Protein AF-I9JFJ2-F1 (afdb_monomer)

Radius of gyration: 32.14 Å; Cα contacts (8 Å, |Δi|>4): 369; chains: 1; bounding box: 107×64×86 Å

Mean predicted aligned error: 18.05 Å

Organism: NCBI:txid997892

Foldseek 3Di:
DDDDDDDDDDDDDDDDDDDDDDDDPDDDDDDDDDPDPDFFFPQALVGRTEQSNLQVVQPFDKGKYKFFFQWWKDFDADPVRHGPAIDTDRDDDDDDLFKTWGARFLHDDPSVRTAIEGGDPPFQCSVPQGCNVPVVSRRWMKIWIATQHDDRNGTHGYPTAWIQTPNDITGDDPDPDPCPVVNNPSDDPVDDDDPVVVVVVVVVVVVVVVVVVVVVVVVVVVVVVVVVVVVVVVVVVVVVVVD

pLDDT: mean 77.8, std 20.89, range [35.91, 98.75]

Solvent-accessible surface area (backbone atoms only — not comparable to full-atom values): 14443 Å² total; per-residue (Å²): 133,82,86,83,79,89,82,79,80,89,86,78,93,75,91,76,80,94,78,89,83,87,83,76,81,77,79,85,80,80,83,76,87,72,94,60,80,79,61,48,49,83,24,42,87,93,39,31,13,36,47,68,32,45,53,70,59,51,74,60,50,76,31,21,35,42,28,12,28,25,35,32,52,44,82,39,57,45,100,84,70,46,84,69,50,67,45,79,42,65,62,84,85,50,89,55,48,28,36,40,23,29,13,86,41,48,82,53,77,58,69,89,64,36,36,43,36,44,37,57,70,88,36,66,57,16,72,75,62,21,45,46,89,35,58,81,47,55,47,36,61,36,38,38,30,21,26,21,28,79,41,92,93,38,53,16,35,28,80,47,44,25,34,39,44,90,94,39,81,37,68,52,82,77,88,84,67,79,66,42,90,92,39,82,77,71,76,74,78,87,68,82,73,86,60,59,64,56,51,50,54,50,48,52,51,48,52,53,51,49,53,52,48,54,51,50,52,51,52,51,52,51,50,52,50,48,51,54,51,49,52,51,52,52,52,53,55,54,56,68,72,76,114

Secondary structure (DSSP, 8-state):
------------------------PPP-----S------SS-SSSSS-B-HHHHHHH-SS-EEEEEEEEEEEEEEEE-TTS-EEEEEEE-SSPP--SSEEEEESSTT---GGGEEEEE--TTSHHHHHH-TTT-GGGTT-EEEEEEEE--BTTBS-EEEEEEEEETTEEEE--SS-----TT-TT----SS--SSHHHHHHHHHHHHHHHHHHHHHHHHHHHHHHHHHHHHHHHHHHHHTT--

Sequence (243 aa):
MKKILNALFLTLLAVFTFSSCSDVPAPYDILGEGDVPGLTGDGTKENPYNIEAAQQKQDGSIAWVQGYIVGAIENVYDDKGEFAGNKASFTAPFTITSNVLIAESPDETNESKCLPVKIKNGSELSTALNLKDHPENKGGVLLIQGELSAGFGKAALINTTAAVFNNKEIGEEQGGEDLDPDNPLGLDTSVAPLVDLSNNLMMFNIRQIIQKLVGLIRLLKEIEFGKVLFMILKNIWQLQLME

Nearest PDB structures (foldseek):
  4joi-assembly2_B  TM=5.661E-01  e=5.333E-02  Homo sapiens
  6w6w-assembly1_C  TM=3.944E-01  e=1.949E-02  Homo sapiens
  7jwj-assembly1_D  TM=2.192E-01  e=2.209E-01  Mus musculus

Structure (mmCIF, N/CA/C/O backbone):
data_AF-I9JFJ2-F1
#
_entry.id   AF-I9JFJ2-F1
#
loop_
_atom_site.group_PDB
_atom_site.id
_atom_site.type_symbol
_atom_site.label_atom_id
_atom_site.label_alt_id
_atom_site.label_comp_id
_atom_site.label_asym_id
_atom_site.label_entity_id
_atom_site.label_seq_id
_atom_site.pdbx_PDB_ins_code
_atom_site.Cartn_x
_atom_site.Cartn_y
_atom_site.Cartn_z
_atom_site.occupancy
_atom_site.B_iso_or_equiv
_atom_site.auth_seq_id
_atom_site.auth_comp_id
_atom_site.auth_asym_id
_atom_site.auth_atom_id
_atom_site.pdbx_PDB_model_num
ATOM 1 N N . MET A 1 1 ? -77.272 10.426 42.480 1.00 39.94 1 MET A N 1
ATOM 2 C CA . MET A 1 1 ? -76.344 9.306 42.210 1.00 39.94 1 MET A CA 1
ATOM 3 C C . MET A 1 1 ? -75.462 9.088 43.436 1.00 39.94 1 MET A C 1
ATOM 5 O O . MET A 1 1 ? -74.988 10.080 43.964 1.00 39.94 1 MET A O 1
ATOM 9 N N . LYS A 1 2 ? -75.285 7.819 43.852 1.00 48.78 2 LYS A N 1
ATOM 10 C CA . LYS A 1 2 ? -74.219 7.279 44.736 1.00 48.78 2 LYS A CA 1
ATOM 11 C C . LYS A 1 2 ? -74.128 7.903 46.147 1.00 48.78 2 LYS A C 1
ATOM 13 O O . LYS A 1 2 ? -73.357 8.817 46.375 1.00 48.78 2 LYS A O 1
ATOM 18 N N . LYS A 1 3 ? -75.013 7.590 47.104 1.00 48.47 3 LYS A N 1
ATOM 19 C CA . LYS A 1 3 ? -74.940 6.451 48.056 1.00 48.47 3 LYS A CA 1
ATOM 20 C C . LYS A 1 3 ? -73.582 5.724 48.124 1.00 48.47 3 LYS A C 1
ATOM 22 O O . LYS A 1 3 ? -73.089 5.271 47.099 1.00 48.47 3 LYS A O 1
ATOM 27 N N . ILE A 1 4 ? -73.118 5.527 49.364 1.00 61.75 4 ILE A N 1
ATOM 28 C CA . ILE A 1 4 ? -71.919 4.799 49.836 1.00 61.75 4 ILE A CA 1
ATOM 29 C C . ILE A 1 4 ? -70.692 5.702 50.067 1.00 61.75 4 ILE A C 1
ATOM 31 O O . ILE A 1 4 ? -69.612 5.545 49.512 1.00 61.75 4 ILE A O 1
ATOM 35 N N . LEU A 1 5 ? -70.924 6.674 50.949 1.00 51.06 5 LEU A N 1
ATOM 36 C CA . LEU A 1 5 ? -69.979 7.138 51.960 1.00 51.06 5 LEU A CA 1
ATOM 37 C C . LEU A 1 5 ? -69.661 5.972 52.923 1.00 51.06 5 LEU A C 1
ATOM 39 O O . LEU A 1 5 ? -70.571 5.235 53.296 1.00 51.06 5 LEU A O 1
ATOM 43 N N . ASN A 1 6 ? -68.409 5.889 53.372 1.00 49.19 6 ASN A N 1
ATOM 44 C CA . ASN A 1 6 ? -67.944 5.184 54.574 1.00 49.19 6 ASN A CA 1
ATOM 45 C C . ASN A 1 6 ? -68.121 3.660 54.653 1.00 49.19 6 ASN A C 1
ATOM 47 O O . ASN A 1 6 ? -69.032 3.157 55.303 1.00 49.19 6 ASN A O 1
ATOM 51 N N . ALA A 1 7 ? -67.112 2.936 54.180 1.00 50.00 7 ALA A N 1
ATOM 52 C CA . ALA A 1 7 ? -66.512 1.852 54.954 1.00 50.00 7 ALA A CA 1
ATOM 53 C C . ALA A 1 7 ? -65.107 1.584 54.409 1.00 50.00 7 ALA A C 1
ATOM 55 O O . ALA A 1 7 ? -64.892 1.642 53.203 1.00 50.00 7 ALA A O 1
ATOM 56 N N . LEU A 1 8 ? -64.192 1.228 55.304 1.00 41.81 8 LEU A N 1
ATOM 57 C CA . LEU A 1 8 ? -62.864 0.696 55.006 1.00 41.81 8 LEU A CA 1
ATOM 58 C C . LEU A 1 8 ? -61.739 1.709 54.737 1.00 41.81 8 LEU A C 1
ATOM 60 O O . LEU A 1 8 ? -60.937 1.594 53.816 1.00 41.81 8 LEU A O 1
ATOM 64 N N . PHE A 1 9 ? -61.601 2.647 55.672 1.00 47.66 9 PHE A N 1
ATOM 65 C CA . PHE A 1 9 ? -60.276 2.880 56.246 1.00 47.66 9 PHE A CA 1
ATOM 66 C C . PHE A 1 9 ? -59.846 1.591 56.985 1.00 47.66 9 PHE A C 1
ATOM 68 O O . PHE A 1 9 ? -60.698 0.956 57.605 1.00 47.66 9 PHE A O 1
ATOM 75 N N . LEU A 1 10 ? -58.546 1.268 56.964 1.00 44.75 10 LEU A N 1
ATOM 76 C CA . LEU A 1 10 ? -57.845 0.196 57.705 1.00 44.75 10 LEU A CA 1
ATOM 77 C C . LEU A 1 10 ? -57.874 -1.230 57.129 1.00 44.75 10 LEU A C 1
ATOM 79 O O . LEU A 1 10 ? -58.759 -2.029 57.412 1.00 44.75 10 LEU A O 1
ATOM 83 N N . THR A 1 11 ? -56.808 -1.548 56.393 1.00 51.94 11 THR A N 1
ATOM 84 C CA . THR A 1 11 ? -55.899 -2.720 56.474 1.00 51.94 11 THR A CA 1
ATOM 85 C C . THR A 1 11 ? -55.280 -2.846 55.072 1.00 51.94 11 THR A C 1
ATOM 87 O O . THR A 1 11 ? -55.995 -2.880 54.086 1.00 51.94 11 THR A O 1
ATOM 90 N N . LEU A 1 12 ? -53.972 -2.801 54.841 1.00 46.66 12 LEU A N 1
ATOM 91 C CA . LEU A 1 12 ? -52.910 -3.471 55.563 1.00 46.66 12 LEU A CA 1
ATOM 92 C C . LEU A 1 12 ? -51.569 -2.865 55.111 1.00 46.66 12 LEU A C 1
ATOM 94 O O . LEU A 1 12 ? -51.309 -2.726 53.917 1.00 46.66 12 LEU A O 1
ATOM 98 N N . LEU A 1 13 ? -50.722 -2.524 56.079 1.00 52.16 13 LEU A N 1
ATOM 99 C CA . LEU A 1 13 ? -49.291 -2.343 55.873 1.00 52.16 13 LEU A CA 1
ATOM 100 C C . LEU A 1 13 ? -48.707 -3.668 55.355 1.00 52.16 13 LEU A C 1
ATOM 102 O O . LEU A 1 13 ? -48.785 -4.676 56.053 1.00 52.16 13 LEU A O 1
ATOM 106 N N . ALA A 1 14 ? -48.062 -3.655 54.196 1.00 54.50 14 ALA A N 1
ATOM 107 C CA . ALA A 1 14 ? -47.034 -4.636 53.877 1.00 54.50 14 ALA A CA 1
ATOM 108 C C . ALA A 1 14 ? -45.867 -3.898 53.225 1.00 54.50 14 ALA A C 1
ATOM 110 O O . ALA A 1 14 ? -45.860 -3.594 52.035 1.00 54.50 14 ALA A O 1
ATOM 111 N N . VAL A 1 15 ? -44.902 -3.564 54.075 1.00 53.19 15 VAL A N 1
ATOM 112 C CA . VAL A 1 15 ? -43.529 -3.263 53.690 1.00 53.19 15 VAL A CA 1
ATOM 113 C C . VAL A 1 15 ? -42.975 -4.470 52.927 1.00 53.19 15 VAL A C 1
ATOM 115 O O . VAL A 1 15 ? -42.870 -5.550 53.495 1.00 53.19 15 VAL A O 1
ATOM 118 N N . PHE A 1 16 ? -42.596 -4.257 51.670 1.00 54.78 16 PHE A N 1
ATOM 119 C CA . PHE A 1 16 ? -41.567 -5.007 50.943 1.00 54.78 16 PHE A CA 1
ATOM 120 C C . PHE A 1 16 ? -40.791 -3.951 50.140 1.00 54.78 16 PHE A C 1
ATOM 122 O O . PHE A 1 16 ? -41.321 -3.359 49.208 1.00 54.78 16 PHE A O 1
ATOM 129 N N . THR A 1 17 ? -39.738 -3.371 50.718 1.00 48.94 17 THR A N 1
ATOM 130 C CA . THR A 1 17 ? -38.326 -3.739 50.489 1.00 48.94 17 THR A CA 1
ATOM 131 C C . THR A 1 17 ? -37.904 -3.683 49.017 1.00 48.94 17 THR A C 1
ATOM 133 O O . THR A 1 17 ? -38.368 -4.463 48.193 1.00 48.94 17 THR A O 1
ATOM 136 N N . PHE A 1 18 ? -36.985 -2.754 48.739 1.00 54.19 18 PHE A N 1
ATOM 137 C CA . PHE A 1 18 ? -36.287 -2.502 47.478 1.00 54.19 18 PHE A CA 1
ATOM 138 C C . PHE A 1 18 ? -35.798 -3.770 46.755 1.00 54.19 18 PHE A C 1
ATOM 140 O O . PHE A 1 18 ? -35.114 -4.597 47.352 1.00 54.19 18 PHE A O 1
ATOM 147 N N . SER A 1 19 ? -36.063 -3.844 45.447 1.00 54.16 19 SER A N 1
ATOM 148 C CA . SER A 1 19 ? -35.330 -4.665 44.473 1.00 54.16 19 SER A CA 1
ATOM 149 C C . SER A 1 19 ? -35.599 -4.154 43.049 1.00 54.16 19 SER A C 1
ATOM 151 O O . SER A 1 19 ? -36.655 -4.415 42.485 1.00 54.16 19 SER A O 1
ATOM 153 N N . SER A 1 20 ? -34.637 -3.391 42.524 1.00 47.12 20 SER A N 1
ATOM 154 C CA . SER A 1 20 ? -34.205 -3.260 41.119 1.00 47.12 20 SER A CA 1
ATOM 155 C C . SER A 1 20 ? -35.143 -3.721 39.985 1.00 47.12 20 SER A C 1
ATOM 157 O O . SER A 1 20 ? -35.364 -4.915 39.815 1.00 47.12 20 SER A O 1
ATOM 159 N N . CYS A 1 21 ? -35.534 -2.809 39.089 1.00 49.31 21 CYS A N 1
ATOM 160 C CA . CYS A 1 21 ? -34.820 -2.608 37.817 1.00 49.31 21 CYS A CA 1
ATOM 161 C C . CYS A 1 21 ? -35.369 -1.379 37.073 1.00 49.31 21 CYS A C 1
ATOM 163 O O . CYS A 1 21 ? -36.575 -1.169 36.979 1.00 49.31 21 CYS A O 1
ATOM 165 N N . SER A 1 22 ? -34.433 -0.559 36.603 1.00 54.62 22 SER A N 1
ATOM 166 C CA . SER A 1 22 ? -34.604 0.672 35.836 1.00 54.62 22 SER A CA 1
ATOM 167 C C . SER A 1 22 ? -35.035 0.356 34.409 1.00 54.62 22 SER A C 1
ATOM 169 O O . SER A 1 22 ? -34.363 -0.433 33.755 1.00 54.62 22 SER A O 1
ATOM 171 N N . ASP A 1 23 ? -36.063 1.032 33.903 1.00 45.44 23 ASP A N 1
ATOM 172 C CA . ASP A 1 23 ? -36.195 1.223 32.458 1.00 45.44 23 ASP A CA 1
ATOM 173 C C . ASP A 1 23 ? -36.629 2.667 32.184 1.00 45.44 23 ASP A C 1
ATOM 175 O O . ASP A 1 23 ? -37.795 2.999 31.969 1.00 45.44 23 ASP A O 1
ATOM 179 N N . VAL A 1 24 ? -35.653 3.563 32.347 1.00 55.47 24 VAL A N 1
ATOM 180 C CA . VAL A 1 24 ? -35.707 4.932 31.838 1.00 55.47 24 VAL A CA 1
ATOM 181 C C . VAL A 1 24 ? -35.413 4.829 30.340 1.00 55.47 24 VAL A C 1
ATOM 183 O O . VAL A 1 24 ? -34.286 4.469 29.998 1.00 55.47 24 VAL A O 1
ATOM 186 N N . PRO A 1 25 ? -36.362 5.130 29.436 1.00 50.94 25 PRO A N 1
ATOM 187 C CA . PRO A 1 25 ? -36.041 5.215 28.020 1.00 50.94 25 PRO A CA 1
ATOM 188 C C . PRO A 1 25 ? -35.013 6.332 27.833 1.00 50.94 25 PRO A C 1
ATOM 190 O O . PRO A 1 25 ? -35.278 7.493 28.160 1.00 50.94 25 PRO A O 1
ATOM 193 N N . ALA A 1 26 ? -33.821 5.964 27.362 1.00 53.56 26 ALA A N 1
ATOM 194 C CA . ALA A 1 26 ? -32.787 6.929 27.033 1.00 53.56 26 ALA A CA 1
ATOM 195 C C . ALA A 1 26 ? -33.314 7.894 25.950 1.00 53.56 26 ALA A C 1
ATOM 197 O O . ALA A 1 26 ? -33.968 7.454 24.998 1.00 53.56 26 ALA A O 1
ATOM 198 N N . PRO A 1 27 ? -33.083 9.208 26.104 1.00 52.97 27 PRO A N 1
ATOM 199 C CA . PRO A 1 27 ? -33.484 10.203 25.122 1.00 52.97 27 PRO A CA 1
ATOM 200 C C . PRO A 1 27 ? -32.644 10.060 23.842 1.00 52.97 27 PRO A C 1
ATOM 202 O O . PRO A 1 27 ? -31.460 9.752 23.906 1.00 52.97 27 PRO A O 1
ATOM 205 N N . TYR A 1 28 ? -33.298 10.271 22.699 1.00 51.03 28 TYR A N 1
ATOM 206 C CA . TYR A 1 28 ? -32.778 10.178 21.331 1.00 51.03 28 TYR A CA 1
ATOM 207 C C . TYR A 1 28 ? -31.366 10.751 21.134 1.00 51.03 28 TYR A C 1
ATOM 209 O O . TYR A 1 28 ? -31.164 11.938 21.386 1.00 51.03 28 TYR A O 1
ATOM 217 N N . ASP A 1 29 ? -30.482 9.958 20.519 1.00 48.53 29 ASP A N 1
ATOM 218 C CA . ASP A 1 29 ? -29.438 10.493 19.646 1.00 48.53 29 ASP A CA 1
ATOM 219 C C . ASP A 1 29 ? -29.894 10.409 18.188 1.00 48.53 29 ASP A C 1
ATOM 221 O O . ASP A 1 29 ? -30.413 9.408 17.689 1.00 48.53 29 ASP A O 1
ATOM 225 N N . ILE A 1 30 ? -29.767 11.563 17.554 1.00 46.69 30 ILE A N 1
ATOM 226 C CA . ILE A 1 30 ? -30.256 11.945 16.242 1.00 46.69 30 ILE A CA 1
ATOM 227 C C . ILE A 1 30 ? -29.440 11.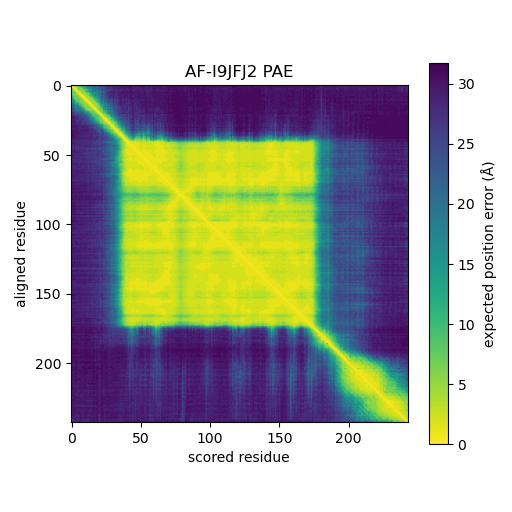194 15.187 1.00 46.69 30 ILE A C 1
ATOM 229 O O . ILE A 1 30 ? -28.225 11.361 15.109 1.00 46.69 30 ILE A O 1
ATOM 233 N N . LEU A 1 31 ? -30.113 10.397 14.353 1.00 49.31 31 LEU A N 1
ATOM 234 C CA . LEU A 1 31 ? -29.546 9.904 13.101 1.00 49.31 31 LEU A CA 1
ATOM 235 C C . LEU A 1 31 ? -29.203 11.119 12.232 1.00 49.31 31 LEU A C 1
ATOM 237 O O . LEU A 1 31 ? -30.089 11.772 11.681 1.00 49.31 31 LEU A O 1
ATOM 241 N N . GLY A 1 32 ? -27.915 11.447 12.171 1.00 37.50 32 GLY A N 1
ATOM 242 C CA . GLY A 1 32 ? -27.369 12.383 11.203 1.00 37.50 32 GLY A CA 1
ATOM 243 C C . GLY A 1 32 ? -27.515 11.804 9.801 1.00 37.50 32 GLY A C 1
ATOM 244 O O . GLY A 1 32 ? -26.987 10.739 9.499 1.00 37.50 32 GLY A O 1
ATOM 245 N N . GLU A 1 33 ? -28.275 12.526 8.991 1.00 47.78 33 GLU A N 1
ATOM 246 C CA . GLU A 1 33 ? -28.504 12.370 7.561 1.00 47.78 33 GLU A CA 1
ATOM 247 C C . GLU A 1 33 ? -27.238 11.998 6.761 1.00 47.78 33 GLU A C 1
ATOM 249 O O . GLU A 1 33 ? -26.227 12.701 6.820 1.00 47.78 33 GLU A O 1
ATOM 254 N N . GLY A 1 34 ? -27.341 10.948 5.944 1.00 35.91 34 GLY A N 1
ATOM 255 C CA . GLY A 1 34 ? -26.397 10.630 4.875 1.00 35.91 34 GLY A CA 1
ATOM 256 C C . GLY A 1 34 ? -26.106 9.140 4.800 1.00 35.91 34 GLY A C 1
ATOM 257 O O . GLY A 1 34 ? -25.220 8.661 5.498 1.00 35.91 34 GLY A O 1
ATOM 258 N N . ASP A 1 35 ? -26.828 8.424 3.935 1.00 43.25 35 ASP A N 1
ATOM 259 C CA . ASP A 1 35 ? -26.509 7.056 3.515 1.00 43.25 35 ASP A CA 1
ATOM 260 C C . ASP A 1 35 ? -25.108 7.018 2.870 1.00 43.25 35 ASP A C 1
ATOM 262 O O . ASP A 1 35 ? -24.952 7.042 1.647 1.00 43.25 35 ASP A O 1
ATOM 266 N N . VAL A 1 36 ? -24.063 6.989 3.696 1.00 49.28 36 VAL A N 1
ATOM 267 C CA . VAL A 1 36 ? -22.769 6.432 3.318 1.00 49.28 36 VAL A CA 1
ATOM 268 C C . VAL A 1 36 ? -22.929 4.914 3.361 1.00 49.28 36 VAL A C 1
ATOM 270 O O . VAL A 1 36 ? -23.430 4.395 4.364 1.00 49.28 36 VAL A O 1
ATOM 273 N N . PRO A 1 37 ? -22.555 4.177 2.299 1.00 48.56 37 PRO A N 1
ATOM 274 C CA . PRO A 1 37 ? -22.418 2.730 2.388 1.00 48.56 37 PRO A CA 1
ATOM 275 C C . PRO A 1 37 ? -21.621 2.425 3.654 1.00 48.56 37 PRO A C 1
ATOM 277 O O . PRO A 1 37 ? -20.564 3.017 3.864 1.00 48.56 37 PRO A O 1
ATOM 280 N N . GLY A 1 38 ? -22.197 1.617 4.547 1.00 54.62 38 GLY A N 1
ATOM 281 C CA . GLY A 1 38 ? -21.661 1.439 5.892 1.00 54.62 38 GLY A CA 1
ATOM 282 C C . GLY A 1 38 ? -20.171 1.123 5.828 1.00 54.62 38 GLY A C 1
ATOM 283 O O . GLY A 1 38 ? -19.785 0.100 5.264 1.00 54.62 38 GLY A O 1
ATOM 284 N N . LEU A 1 39 ? -19.346 2.024 6.366 1.00 60.44 39 LEU A N 1
ATOM 285 C CA . LEU A 1 39 ? -17.915 1.790 6.491 1.00 60.44 39 LEU A CA 1
ATOM 286 C C . LEU A 1 39 ? -17.747 0.510 7.314 1.00 60.44 39 LEU A C 1
ATOM 288 O O . LEU A 1 39 ? -18.292 0.401 8.413 1.00 60.44 39 LEU A O 1
ATOM 292 N N . THR A 1 40 ? -17.050 -0.481 6.763 1.00 78.75 40 THR A N 1
ATOM 293 C CA . THR A 1 40 ? -16.654 -1.654 7.544 1.00 78.75 40 THR A CA 1
ATOM 294 C C . THR A 1 40 ? -15.260 -1.395 8.105 1.00 78.75 40 THR A C 1
ATOM 296 O O . THR A 1 40 ? -14.372 -0.953 7.372 1.00 78.75 40 THR A O 1
ATOM 299 N N . GLY A 1 41 ? -15.101 -1.615 9.411 1.00 83.69 41 GLY A N 1
ATOM 300 C CA . GLY A 1 41 ? -13.939 -1.151 10.171 1.00 83.69 41 GLY A CA 1
ATOM 301 C C . GLY A 1 41 ? -14.079 0.287 10.679 1.00 83.69 41 GLY A C 1
ATOM 302 O O . GLY A 1 41 ? -14.862 1.071 10.144 1.00 83.69 41 GLY A O 1
ATOM 303 N N . ASP A 1 42 ? -13.320 0.631 11.717 1.00 86.56 42 ASP A N 1
ATOM 304 C CA . ASP A 1 42 ? -13.159 2.004 12.229 1.00 86.56 42 ASP A CA 1
ATOM 305 C C . ASP A 1 42 ? -11.770 2.592 11.912 1.00 86.56 42 ASP A C 1
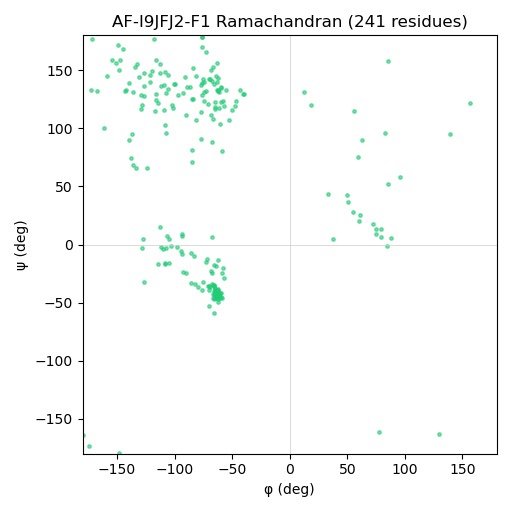ATOM 307 O O . ASP A 1 42 ? -11.516 3.774 12.162 1.00 86.56 42 ASP A O 1
ATOM 311 N N . GLY A 1 43 ? -10.890 1.795 11.297 1.00 89.81 43 GLY A N 1
ATOM 312 C CA . GLY A 1 43 ? -9.545 2.207 10.903 1.00 89.81 43 GLY A CA 1
ATOM 313 C C . GLY A 1 43 ? -8.488 2.013 11.988 1.00 89.81 43 GLY A C 1
ATOM 314 O O . GLY A 1 43 ? -7.339 2.409 11.776 1.00 89.81 43 GLY A O 1
ATOM 315 N N . THR A 1 44 ? -8.838 1.402 13.121 1.00 91.81 44 THR A N 1
ATOM 316 C CA . THR A 1 44 ? -7.871 0.907 14.114 1.00 91.81 44 THR A CA 1
ATOM 317 C C . THR A 1 44 ? -7.159 -0.348 13.610 1.00 91.81 44 THR A C 1
ATOM 319 O O . THR A 1 44 ? -7.578 -0.974 12.635 1.00 91.81 44 THR A O 1
ATOM 322 N N . LYS A 1 45 ? -6.057 -0.736 14.258 1.00 91.75 45 LYS A N 1
ATOM 323 C CA . LYS A 1 45 ? -5.304 -1.940 13.877 1.00 91.75 45 LYS A CA 1
ATOM 324 C C . LYS A 1 45 ? -6.130 -3.209 14.109 1.00 91.75 45 LYS A C 1
ATOM 326 O O . LYS A 1 45 ? -6.039 -4.158 13.333 1.00 91.75 45 LYS A O 1
ATOM 331 N N . GLU A 1 46 ? -6.946 -3.201 15.159 1.00 91.88 46 GLU A N 1
ATOM 332 C CA . GLU A 1 46 ? -7.836 -4.278 15.587 1.00 91.88 46 GLU A CA 1
ATOM 333 C C . GLU A 1 46 ? -9.074 -4.385 14.690 1.00 91.88 46 GLU A C 1
ATOM 335 O O . GLU A 1 46 ? -9.583 -5.486 14.470 1.00 91.88 46 GLU A O 1
ATOM 340 N N . ASN A 1 47 ? -9.547 -3.252 14.161 1.00 89.94 47 ASN A N 1
ATOM 341 C CA . ASN A 1 47 ? -10.722 -3.159 13.302 1.00 89.94 47 ASN A CA 1
ATOM 342 C C . ASN A 1 47 ? -10.437 -2.285 12.057 1.00 89.94 47 ASN A C 1
ATOM 344 O O . ASN A 1 47 ? -11.008 -1.198 11.890 1.00 89.94 47 ASN A O 1
ATOM 348 N N . PRO A 1 48 ? -9.538 -2.748 11.167 1.00 95.38 48 PRO A N 1
ATOM 349 C CA . PRO A 1 48 ? -9.071 -1.967 10.029 1.00 95.38 48 PRO A CA 1
ATOM 350 C C . PRO A 1 48 ? -10.186 -1.726 9.021 1.00 95.38 48 PRO A C 1
ATOM 352 O O . PRO A 1 48 ? -11.090 -2.548 8.861 1.00 95.38 48 PRO A O 1
ATOM 355 N N . TYR A 1 49 ? -10.080 -0.631 8.271 1.00 96.88 49 TYR A N 1
ATOM 356 C CA . TYR A 1 49 ? -10.959 -0.423 7.130 1.00 96.88 49 TYR A CA 1
ATOM 357 C C . TYR A 1 49 ? -10.739 -1.509 6.079 1.00 96.88 49 TYR A C 1
ATOM 359 O O . TYR A 1 49 ? -9.605 -1.893 5.768 1.00 96.88 49 TYR A O 1
ATOM 367 N N . ASN A 1 50 ? -11.833 -1.966 5.484 1.00 96.50 50 ASN A N 1
ATOM 368 C CA . ASN A 1 50 ? -11.768 -2.736 4.252 1.00 96.50 50 ASN A CA 1
ATOM 369 C C . ASN A 1 50 ? -11.488 -1.812 3.045 1.00 96.50 50 ASN A C 1
ATOM 371 O O . ASN A 1 50 ? -11.379 -0.587 3.179 1.00 96.50 50 ASN A O 1
ATOM 375 N N . ILE A 1 51 ? -11.365 -2.381 1.846 1.00 97.50 51 ILE A N 1
ATOM 376 C CA . ILE A 1 51 ? -10.965 -1.626 0.649 1.00 97.50 51 ILE A CA 1
ATOM 377 C C . ILE A 1 51 ? -12.014 -0.589 0.260 1.00 97.50 51 ILE A C 1
ATOM 379 O O . ILE A 1 51 ? -11.667 0.549 -0.055 1.00 97.50 51 ILE A O 1
ATOM 383 N N . GLU A 1 52 ? -13.291 -0.963 0.303 1.00 95.69 52 GLU A N 1
ATOM 384 C CA . GLU A 1 52 ? -14.394 -0.070 -0.053 1.00 95.69 52 GLU A CA 1
ATOM 385 C C . GLU A 1 52 ? -14.498 1.113 0.921 1.00 95.69 52 GLU A C 1
ATOM 387 O O . GLU A 1 52 ? -14.572 2.265 0.486 1.00 95.69 52 GLU A O 1
ATOM 392 N N . ALA A 1 53 ? -14.421 0.856 2.229 1.00 95.31 53 ALA A N 1
ATOM 393 C CA . ALA A 1 53 ? -14.449 1.897 3.251 1.00 95.31 53 ALA A CA 1
ATOM 394 C C . ALA A 1 53 ? -13.260 2.859 3.107 1.00 95.31 53 ALA A C 1
ATOM 396 O O . ALA A 1 53 ? -13.441 4.078 3.108 1.00 95.31 53 ALA A O 1
ATOM 397 N N . ALA A 1 54 ? -12.052 2.330 2.893 1.00 97.06 54 ALA A N 1
ATOM 398 C CA . ALA A 1 54 ? -10.857 3.141 2.676 1.00 97.06 54 ALA A CA 1
ATOM 399 C C . ALA A 1 54 ? -10.954 4.010 1.406 1.00 97.06 54 ALA A C 1
ATOM 401 O O . ALA A 1 54 ? -10.521 5.167 1.409 1.00 97.06 54 ALA A O 1
ATOM 402 N N . GLN A 1 55 ? -11.546 3.488 0.325 1.00 97.00 55 GLN A N 1
ATOM 403 C CA . GLN A 1 55 ? -11.784 4.247 -0.907 1.00 97.00 55 GLN A CA 1
ATOM 404 C C . GLN A 1 55 ? -12.805 5.378 -0.722 1.00 97.00 55 GLN A C 1
ATOM 406 O O . GLN A 1 55 ? -12.658 6.426 -1.350 1.00 97.00 55 GLN A O 1
ATOM 411 N N . GLN A 1 56 ? -13.823 5.184 0.121 1.00 95.69 56 GLN A N 1
ATOM 412 C CA . GLN A 1 56 ? -14.858 6.189 0.381 1.00 95.69 56 GLN A CA 1
ATOM 413 C C . GLN A 1 56 ? -14.405 7.273 1.365 1.00 95.69 56 GLN A C 1
ATOM 415 O O . GLN A 1 56 ? -14.779 8.432 1.199 1.00 95.69 56 GLN A O 1
ATOM 420 N N . LYS A 1 57 ? -13.608 6.911 2.379 1.00 92.88 57 LYS A N 1
ATOM 421 C CA . LYS A 1 57 ? -13.250 7.803 3.490 1.00 92.88 57 L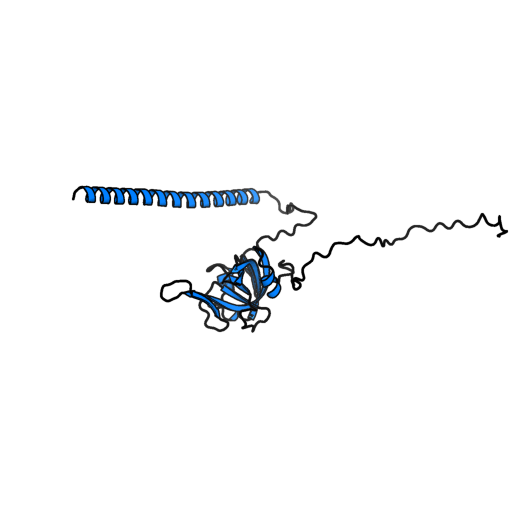YS A CA 1
ATOM 422 C C . LYS A 1 57 ? -12.389 8.993 3.048 1.00 92.88 57 LYS A C 1
ATOM 424 O O . LYS A 1 57 ? -12.815 10.123 3.243 1.00 92.88 57 LYS A O 1
ATOM 429 N N . GLN A 1 58 ? -11.213 8.730 2.462 1.00 95.94 58 GLN A N 1
ATOM 430 C CA . GLN A 1 58 ? -10.300 9.687 1.791 1.00 95.94 58 GLN A CA 1
ATOM 431 C C . GLN A 1 58 ? -10.253 11.121 2.372 1.00 95.94 58 GLN A C 1
ATOM 433 O O . GLN A 1 58 ? -10.265 12.106 1.633 1.00 95.94 58 GLN A O 1
ATOM 438 N N . ASP A 1 59 ? -10.207 11.246 3.697 1.00 91.44 59 ASP A N 1
ATOM 439 C CA . ASP A 1 59 ? -10.337 12.507 4.438 1.00 91.44 59 ASP A CA 1
ATOM 440 C C . ASP A 1 59 ? -9.011 13.012 5.031 1.00 91.44 59 ASP A C 1
ATOM 442 O O . ASP A 1 59 ? -8.995 13.979 5.793 1.00 91.44 59 ASP A O 1
ATOM 446 N N . GLY A 1 60 ? -7.896 12.363 4.689 1.00 92.31 60 GLY A N 1
ATOM 447 C CA . GLY A 1 60 ? -6.567 12.655 5.222 1.00 92.31 60 GLY A CA 1
ATOM 448 C C . GLY A 1 60 ? -6.307 12.078 6.616 1.00 92.31 60 GLY A C 1
ATOM 449 O O . GLY A 1 60 ? -5.268 12.379 7.203 1.00 92.31 60 GLY A O 1
ATOM 450 N N . SER A 1 61 ? -7.214 11.266 7.171 1.00 90.69 61 SER A N 1
ATOM 451 C CA . SER A 1 61 ? -6.958 10.553 8.426 1.00 90.69 61 SER A CA 1
ATOM 452 C C . SER A 1 61 ? -5.889 9.470 8.254 1.00 90.69 61 SER A C 1
ATOM 454 O O . SER A 1 61 ? -5.723 8.893 7.175 1.00 90.69 61 SER A O 1
ATOM 456 N N . ILE A 1 62 ? -5.157 9.198 9.337 1.00 94.88 62 ILE A N 1
ATOM 457 C CA . ILE A 1 62 ? -4.277 8.033 9.434 1.00 94.88 62 ILE A CA 1
ATOM 458 C C . ILE A 1 62 ? -5.121 6.849 9.891 1.00 94.88 62 ILE A C 1
ATOM 460 O O . ILE A 1 62 ? -5.779 6.931 10.925 1.00 94.88 62 ILE A O 1
ATOM 464 N N . ALA A 1 63 ? -5.095 5.761 9.130 1.00 95.50 63 ALA A N 1
ATOM 465 C CA . ALA A 1 63 ? -5.878 4.573 9.426 1.00 95.50 63 ALA A CA 1
ATOM 466 C C . ALA A 1 63 ? -5.162 3.302 8.978 1.00 95.50 63 ALA A C 1
ATOM 468 O O . ALA A 1 63 ? -4.299 3.318 8.094 1.00 95.50 63 ALA A O 1
ATOM 469 N N . TRP A 1 64 ? -5.566 2.192 9.581 1.00 97.88 64 TRP A N 1
ATOM 470 C CA . TRP A 1 64 ? -5.234 0.850 9.145 1.00 97.88 64 TRP A CA 1
ATOM 471 C C . TRP A 1 64 ? -6.236 0.358 8.108 1.00 97.88 64 TRP A C 1
ATOM 473 O O . TRP A 1 64 ? -7.449 0.502 8.266 1.00 97.88 64 TRP A O 1
ATOM 483 N N . VAL A 1 65 ? -5.709 -0.244 7.047 1.00 98.38 65 VAL A N 1
ATOM 484 C CA . VAL A 1 65 ? -6.478 -0.853 5.963 1.00 98.38 65 VAL A CA 1
ATOM 485 C C . VAL A 1 65 ? -6.016 -2.290 5.781 1.00 98.38 65 VAL A C 1
ATOM 487 O O . VAL A 1 65 ? -4.812 -2.560 5.776 1.00 98.38 65 VAL A O 1
ATOM 490 N N . GLN A 1 66 ? -6.963 -3.208 5.603 1.00 98.06 66 GLN A N 1
ATOM 491 C CA . GLN A 1 66 ? -6.677 -4.609 5.317 1.00 98.06 66 GLN A CA 1
ATOM 492 C C . GLN A 1 66 ? -7.091 -4.982 3.891 1.00 98.06 66 GLN A C 1
ATOM 494 O O . GLN A 1 66 ? -8.181 -4.648 3.436 1.00 98.06 66 GLN A O 1
ATOM 499 N N . GLY A 1 67 ? -6.234 -5.732 3.199 1.00 98.31 67 GLY A N 1
ATOM 500 C CA . GLY A 1 67 ? -6.554 -6.328 1.904 1.00 98.31 67 GLY A CA 1
ATOM 501 C C . GLY A 1 67 ? -5.486 -7.299 1.416 1.00 98.31 67 GLY A C 1
ATOM 502 O O . GLY A 1 67 ? -4.445 -7.476 2.041 1.00 98.31 67 GLY A O 1
ATOM 503 N N . TYR A 1 68 ? -5.728 -7.933 0.275 1.00 98.69 68 TYR A N 1
ATOM 504 C CA . TYR A 1 68 ? -4.769 -8.811 -0.387 1.00 98.69 68 TYR A CA 1
ATOM 505 C C . TYR A 1 68 ? -3.890 -8.030 -1.353 1.00 98.69 68 TYR A C 1
ATOM 507 O O . TYR A 1 68 ? -4.416 -7.261 -2.151 1.00 98.69 68 TYR A O 1
ATOM 515 N N . ILE A 1 69 ? -2.578 -8.266 -1.357 1.00 98.62 69 ILE A N 1
ATOM 516 C CA . ILE A 1 69 ? -1.682 -7.696 -2.374 1.00 98.62 69 ILE A CA 1
ATOM 517 C C . ILE A 1 69 ? -1.986 -8.349 -3.727 1.00 98.62 69 ILE A C 1
ATOM 519 O O . ILE A 1 69 ? -1.688 -9.520 -3.932 1.00 98.62 69 ILE A O 1
ATOM 523 N N . VAL A 1 70 ? -2.537 -7.605 -4.683 1.00 98.62 70 VAL A N 1
ATOM 524 C CA . VAL A 1 70 ? -2.948 -8.152 -5.992 1.00 98.62 70 VAL A CA 1
ATOM 525 C C . VAL A 1 70 ? -2.064 -7.712 -7.151 1.00 98.62 70 VAL A C 1
ATOM 527 O O . VAL A 1 70 ? -2.082 -8.328 -8.217 1.00 98.62 70 VAL A O 1
ATOM 530 N N . GLY A 1 71 ? -1.258 -6.671 -6.962 1.00 98.38 71 GLY A N 1
ATOM 531 C CA . GLY A 1 71 ? -0.434 -6.129 -8.031 1.00 98.38 71 GLY A CA 1
ATOM 532 C C . GLY A 1 71 ? 0.418 -4.948 -7.599 1.00 98.38 71 GLY A C 1
ATOM 533 O O . GLY A 1 71 ? 0.606 -4.686 -6.413 1.00 98.38 71 GLY A O 1
ATOM 534 N N . ALA A 1 72 ? 0.923 -4.223 -8.589 1.00 98.12 72 ALA A N 1
ATOM 535 C CA . ALA A 1 72 ? 1.714 -3.014 -8.416 1.00 98.12 72 ALA A CA 1
ATOM 536 C C . ALA A 1 72 ? 1.204 -1.917 -9.355 1.00 98.12 72 ALA A C 1
ATOM 538 O O . ALA A 1 72 ? 0.615 -2.208 -10.397 1.00 98.12 72 ALA A O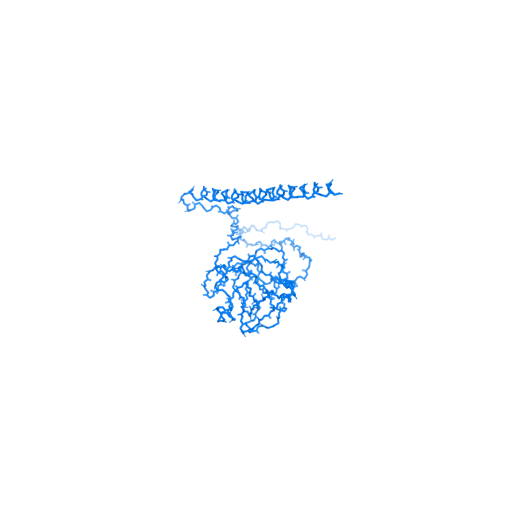 1
ATOM 539 N N . ILE A 1 73 ? 1.445 -0.657 -8.999 1.00 97.00 73 ILE A N 1
ATOM 540 C CA . ILE A 1 73 ? 1.064 0.496 -9.821 1.00 97.00 73 ILE A CA 1
ATOM 541 C C . ILE A 1 73 ? 2.257 1.421 -10.037 1.00 97.00 73 ILE A C 1
ATOM 543 O O . ILE A 1 73 ? 2.851 1.937 -9.091 1.00 97.00 73 ILE A O 1
ATOM 547 N N . GLU A 1 74 ? 2.638 1.619 -11.293 1.00 93.69 74 GLU A N 1
ATOM 548 C CA . GLU A 1 74 ? 3.785 2.445 -11.668 1.00 93.69 74 GLU A CA 1
ATOM 549 C C . GLU A 1 74 ? 3.345 3.759 -12.311 1.00 93.69 74 GLU A C 1
ATOM 551 O O . GLU A 1 74 ? 2.323 3.819 -12.995 1.00 93.69 74 GLU A O 1
ATOM 556 N N . ASN A 1 75 ? 4.140 4.808 -12.106 1.00 91.69 75 ASN A N 1
ATOM 557 C CA . ASN A 1 75 ? 4.015 6.029 -12.889 1.00 91.69 75 ASN A CA 1
ATOM 558 C C . ASN A 1 75 ? 4.595 5.762 -14.280 1.00 91.69 75 ASN A C 1
ATOM 560 O O . ASN A 1 75 ? 5.719 5.274 -14.402 1.00 91.69 75 ASN A O 1
ATOM 564 N N . VAL A 1 76 ? 3.853 6.129 -15.314 1.00 92.44 76 VAL A N 1
ATOM 565 C CA . VAL A 1 76 ? 4.291 6.067 -16.704 1.00 92.44 76 VAL A CA 1
ATOM 566 C C . VAL A 1 76 ? 4.722 7.460 -17.130 1.00 92.44 76 VAL A C 1
ATOM 568 O O . VAL A 1 76 ? 4.060 8.450 -16.811 1.00 92.44 76 VAL A O 1
ATOM 571 N N . TYR A 1 77 ? 5.828 7.527 -17.861 1.00 92.25 77 TYR A N 1
ATOM 572 C CA . TYR A 1 77 ? 6.346 8.755 -18.446 1.00 92.25 77 TYR A CA 1
ATOM 573 C C . TYR A 1 77 ? 6.430 8.590 -19.963 1.00 92.25 77 TYR A C 1
ATOM 575 O O . TYR A 1 77 ? 6.658 7.479 -20.444 1.00 92.25 77 TYR A O 1
ATOM 583 N N . ASP A 1 78 ? 6.200 9.667 -20.708 1.00 93.38 78 ASP A N 1
ATOM 584 C CA . ASP A 1 78 ? 6.347 9.665 -22.163 1.00 93.38 78 ASP A CA 1
ATOM 585 C C . ASP A 1 78 ? 7.829 9.715 -22.588 1.00 93.38 78 ASP A C 1
ATOM 587 O O . ASP A 1 78 ? 8.738 9.813 -21.758 1.00 93.38 78 ASP A O 1
ATOM 591 N N . ASP A 1 79 ? 8.087 9.687 -23.898 1.00 93.75 79 ASP A N 1
ATOM 592 C CA . ASP A 1 79 ? 9.448 9.740 -24.458 1.00 93.75 79 ASP A CA 1
ATOM 593 C C . ASP A 1 79 ? 10.204 11.041 -24.115 1.00 93.75 79 ASP A C 1
ATOM 595 O O . ASP A 1 79 ? 11.417 11.133 -24.314 1.00 93.75 79 ASP A O 1
ATOM 599 N N . LYS A 1 80 ? 9.504 12.061 -23.607 1.00 92.56 80 LYS A N 1
ATOM 600 C CA . LYS A 1 80 ? 10.067 13.344 -23.172 1.00 92.56 80 LYS A CA 1
ATOM 601 C C . LYS A 1 8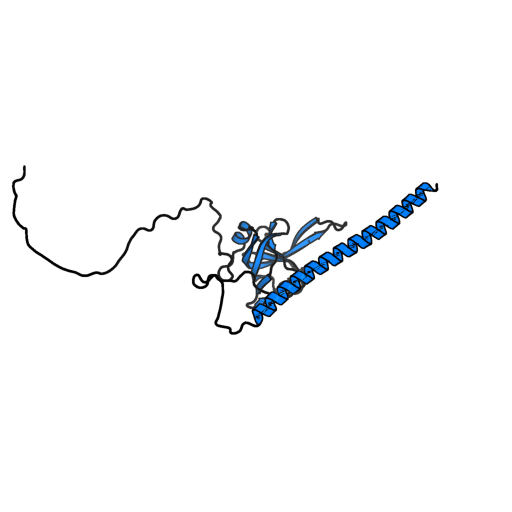0 ? 10.299 13.392 -21.659 1.00 92.56 80 LYS A C 1
ATOM 603 O O . LYS A 1 80 ? 10.838 14.380 -21.164 1.00 92.56 80 LYS A O 1
ATOM 608 N N . GLY A 1 81 ? 9.935 12.333 -20.934 1.00 91.31 81 GLY A N 1
ATOM 609 C CA . GLY A 1 81 ? 10.020 12.254 -19.479 1.00 91.31 81 GLY A CA 1
ATOM 610 C C . GLY A 1 81 ? 8.881 12.972 -18.752 1.00 91.31 81 GLY A C 1
ATOM 611 O O . GLY A 1 81 ? 8.975 13.182 -17.542 1.00 91.31 81 GLY A O 1
ATOM 612 N N . GLU A 1 82 ? 7.812 13.358 -19.452 1.00 92.69 82 GLU A N 1
ATOM 613 C CA . GLU A 1 82 ? 6.625 13.961 -18.849 1.00 92.69 82 GLU A CA 1
ATOM 614 C C . GLU A 1 82 ? 5.706 12.877 -18.283 1.00 92.69 82 GLU A C 1
ATOM 616 O O . GLU A 1 82 ? 5.608 11.778 -18.824 1.00 92.69 82 GLU A O 1
ATOM 621 N N . PHE A 1 83 ? 5.032 13.166 -17.167 1.00 91.62 83 PHE A N 1
ATOM 622 C CA . PHE A 1 83 ? 4.113 12.212 -16.548 1.00 91.62 83 PHE A CA 1
ATOM 623 C C . PHE A 1 83 ? 2.923 11.935 -17.476 1.00 91.62 83 PHE A C 1
ATOM 625 O O . PHE A 1 83 ? 2.118 12.823 -17.749 1.00 91.62 83 PHE A O 1
ATOM 632 N N . ALA A 1 84 ? 2.804 10.687 -17.922 1.00 92.56 84 ALA A N 1
ATOM 633 C CA . ALA A 1 84 ? 1.802 10.222 -18.876 1.00 92.56 84 ALA A CA 1
ATOM 634 C C . ALA A 1 84 ? 0.656 9.435 -18.214 1.00 92.56 84 ALA A C 1
ATOM 636 O O . ALA A 1 84 ? -0.274 9.003 -18.894 1.00 92.56 84 ALA A O 1
ATOM 637 N N . GLY A 1 85 ? 0.707 9.243 -16.894 1.00 93.44 85 GLY A N 1
ATOM 638 C CA . GLY A 1 85 ? -0.335 8.574 -16.122 1.00 93.44 85 GLY A CA 1
ATOM 639 C C . GLY A 1 85 ? 0.214 7.474 -15.225 1.00 93.44 85 GLY A C 1
ATOM 640 O O . GLY A 1 85 ? 1.407 7.407 -14.946 1.00 93.44 85 GLY A O 1
ATOM 641 N N . ASN A 1 86 ? -0.677 6.602 -14.765 1.00 94.81 86 ASN A N 1
ATOM 642 C CA . ASN A 1 86 ? -0.326 5.452 -13.941 1.00 94.81 86 ASN A CA 1
ATOM 643 C C . ASN A 1 86 ? -0.750 4.172 -14.650 1.00 94.81 86 ASN A C 1
ATOM 645 O O . ASN A 1 86 ? -1.742 4.164 -15.380 1.00 94.81 86 ASN A O 1
ATOM 649 N N . LYS A 1 87 ? -0.018 3.089 -14.413 1.00 95.12 87 LYS A N 1
ATOM 650 C CA . LYS A 1 87 ? -0.312 1.776 -14.975 1.00 95.12 87 LYS A CA 1
ATOM 651 C C . LYS A 1 87 ? -0.334 0.735 -13.870 1.00 95.12 87 LYS A C 1
ATOM 653 O O . LYS A 1 87 ? 0.685 0.470 -13.234 1.00 95.12 87 LYS A O 1
ATOM 658 N N . ALA A 1 88 ? -1.499 0.131 -13.668 1.00 97.06 88 ALA A N 1
ATOM 659 C CA . ALA A 1 88 ? -1.636 -1.057 -12.844 1.00 97.06 88 ALA A CA 1
ATOM 660 C C . ALA A 1 88 ? -1.094 -2.289 -13.583 1.00 97.06 88 ALA A C 1
ATOM 662 O O . ALA A 1 88 ? -1.308 -2.467 -14.783 1.00 97.06 88 ALA A O 1
ATOM 663 N N . SER A 1 89 ? -0.405 -3.153 -12.848 1.00 97.44 89 SER A N 1
ATOM 664 C CA . SER A 1 89 ? 0.035 -4.470 -13.298 1.00 97.44 89 SER A CA 1
ATOM 665 C C . SER A 1 89 ? -0.384 -5.501 -12.257 1.00 97.44 89 SER A C 1
ATOM 667 O O . SER A 1 89 ? -0.084 -5.340 -11.077 1.00 97.44 89 SER A O 1
ATOM 669 N N . PHE A 1 90 ? -1.053 -6.567 -12.693 1.00 97.81 90 PHE A N 1
ATOM 670 C CA . PHE A 1 90 ? -1.527 -7.666 -11.833 1.00 97.81 90 PHE A CA 1
ATOM 671 C C . PHE A 1 90 ? -0.754 -8.972 -12.064 1.00 97.81 90 PHE A C 1
ATOM 673 O O . PHE A 1 90 ? -0.972 -9.976 -11.389 1.00 97.81 90 PHE A O 1
ATOM 680 N N . THR A 1 91 ? 0.162 -8.968 -13.032 1.00 96.00 91 THR A N 1
ATOM 681 C CA . THR A 1 91 ? 0.951 -10.126 -13.451 1.00 96.00 91 THR A CA 1
ATOM 682 C C . THR A 1 91 ? 2.424 -9.760 -13.526 1.00 96.00 91 THR A C 1
ATOM 684 O O . THR A 1 91 ? 2.766 -8.660 -13.959 1.00 96.00 91 THR A O 1
ATOM 687 N N . ALA A 1 92 ? 3.288 -10.705 -13.161 1.00 94.25 92 ALA A N 1
ATOM 688 C CA . ALA A 1 92 ? 4.731 -10.574 -13.316 1.00 94.25 92 ALA A CA 1
ATOM 689 C C . ALA A 1 92 ? 5.140 -10.465 -14.808 1.00 94.25 92 ALA A C 1
ATOM 691 O O . ALA A 1 92 ? 4.420 -10.970 -15.675 1.00 94.25 92 ALA A O 1
ATOM 692 N N . PRO A 1 93 ? 6.307 -9.871 -15.124 1.00 95.50 93 PRO A N 1
ATOM 693 C CA . PRO A 1 93 ? 7.283 -9.290 -14.200 1.00 95.50 93 PRO A CA 1
ATOM 694 C C . PRO A 1 93 ? 6.863 -7.913 -13.667 1.00 95.50 93 PRO A C 1
ATOM 696 O O . PRO A 1 93 ? 6.417 -7.053 -14.422 1.00 95.50 93 PRO A O 1
ATOM 699 N N . PHE A 1 94 ? 7.066 -7.693 -12.366 1.00 95.88 94 PHE A N 1
ATOM 700 C CA . PHE A 1 94 ? 6.934 -6.379 -11.736 1.00 95.88 94 PHE A CA 1
ATOM 701 C C . PHE A 1 94 ? 8.284 -5.653 -11.761 1.00 95.88 94 PHE A C 1
ATOM 703 O O . PHE A 1 94 ? 9.336 -6.275 -11.635 1.00 95.88 94 PHE A O 1
ATOM 710 N N . THR A 1 95 ? 8.268 -4.335 -11.938 1.00 94.31 95 THR A N 1
ATOM 711 C CA . THR A 1 95 ? 9.472 -3.521 -12.203 1.00 94.31 95 THR A CA 1
ATOM 712 C C . THR A 1 95 ? 9.806 -2.542 -11.079 1.00 94.31 95 THR A C 1
ATOM 714 O O . THR A 1 95 ? 10.940 -2.056 -11.003 1.00 94.31 95 THR A O 1
ATOM 717 N N . ILE A 1 96 ? 8.845 -2.275 -10.191 1.00 93.75 96 ILE A N 1
ATOM 718 C CA . ILE A 1 96 ? 8.928 -1.258 -9.141 1.00 93.75 96 ILE A CA 1
ATOM 719 C C . ILE A 1 96 ? 8.976 -1.863 -7.738 1.00 93.75 96 ILE A C 1
ATOM 721 O O . ILE A 1 96 ? 8.457 -2.947 -7.487 1.00 93.75 96 ILE A O 1
ATOM 725 N N . THR A 1 97 ? 9.554 -1.103 -6.811 1.00 95.31 97 THR A N 1
ATOM 726 C CA . THR A 1 97 ? 9.683 -1.472 -5.393 1.00 95.31 97 THR A CA 1
ATOM 727 C C . THR A 1 97 ? 8.833 -0.604 -4.456 1.00 95.31 97 THR A C 1
ATOM 729 O O . THR A 1 97 ? 8.816 -0.838 -3.251 1.00 95.31 97 THR A O 1
ATOM 732 N N . SER A 1 98 ? 8.124 0.401 -4.985 1.00 89.94 98 SER A N 1
ATOM 733 C CA . SER A 1 98 ? 7.512 1.477 -4.193 1.00 89.94 98 SER A CA 1
ATOM 734 C C . SER A 1 98 ? 5.992 1.442 -4.070 1.00 89.94 98 SER A C 1
ATOM 736 O O . SER A 1 98 ? 5.466 2.143 -3.224 1.00 89.94 98 SER A O 1
ATOM 738 N N . ASN A 1 99 ? 5.242 0.711 -4.892 1.00 95.50 99 ASN A N 1
ATOM 739 C CA . ASN A 1 99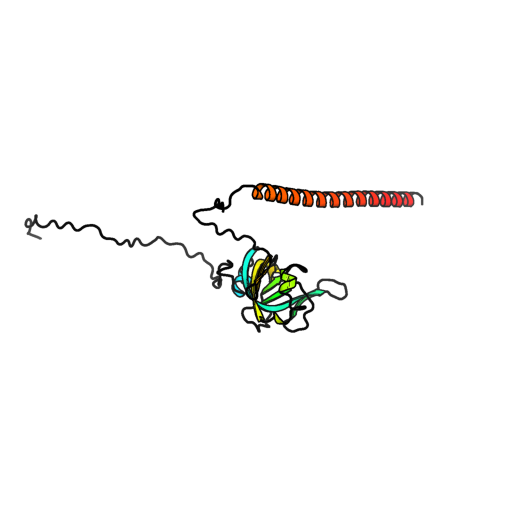 ? 3.780 0.800 -4.831 1.00 95.50 99 ASN A CA 1
ATOM 740 C C . ASN A 1 99 ? 3.145 -0.562 -5.071 1.00 95.50 99 ASN A C 1
ATOM 742 O O . ASN A 1 99 ? 3.469 -1.232 -6.054 1.00 95.50 99 ASN A O 1
ATOM 746 N N . VAL A 1 100 ? 2.206 -0.925 -4.207 1.00 98.25 100 VAL A N 1
ATOM 747 C CA . VAL A 1 100 ? 1.393 -2.136 -4.342 1.00 98.25 100 VAL A CA 1
ATOM 748 C C . VAL A 1 100 ? -0.074 -1.755 -4.520 1.00 98.25 100 VAL A C 1
ATOM 750 O O . VAL A 1 100 ? -0.490 -0.647 -4.181 1.00 98.25 100 VAL A O 1
ATOM 753 N N . LEU A 1 101 ? -0.855 -2.666 -5.085 1.00 98.69 101 LEU A N 1
ATOM 754 C CA . LEU A 1 101 ? -2.311 -2.600 -5.136 1.00 98.69 101 LEU A CA 1
ATOM 755 C C . LEU A 1 101 ? -2.860 -3.635 -4.164 1.00 98.69 101 LEU A C 1
ATOM 757 O O . LEU A 1 101 ? -2.440 -4.794 -4.226 1.00 98.69 101 LEU A O 1
ATOM 761 N N . ILE A 1 102 ? -3.797 -3.224 -3.309 1.00 98.75 102 ILE A N 1
ATOM 762 C CA . ILE A 1 102 ? -4.536 -4.136 -2.433 1.00 98.75 102 ILE A CA 1
ATOM 763 C C . ILE A 1 102 ? -6.015 -4.217 -2.816 1.00 98.75 102 ILE A C 1
ATOM 765 O O . ILE A 1 102 ? -6.578 -3.233 -3.294 1.00 98.75 102 ILE A O 1
ATOM 769 N N . ALA A 1 103 ? -6.637 -5.378 -2.622 1.00 98.62 103 ALA A N 1
ATOM 770 C CA . ALA A 1 103 ? -8.046 -5.624 -2.939 1.00 98.62 103 ALA A CA 1
ATOM 771 C C . ALA A 1 103 ? -8.714 -6.581 -1.932 1.00 98.62 103 ALA A C 1
ATOM 773 O O . ALA A 1 103 ? -8.035 -7.240 -1.150 1.00 98.62 103 ALA A O 1
ATOM 774 N N . GLU A 1 104 ? -10.046 -6.693 -1.978 1.00 96.88 104 GLU A N 1
ATOM 775 C CA . GLU A 1 104 ? -10.833 -7.621 -1.135 1.00 96.88 104 GLU A CA 1
ATOM 776 C C . GLU A 1 104 ? -10.602 -9.100 -1.476 1.00 96.88 104 GLU A C 1
ATOM 778 O O . GLU A 1 104 ? -10.816 -9.983 -0.651 1.00 96.88 104 GLU A O 1
ATOM 783 N N . SER A 1 105 ? -10.179 -9.388 -2.708 1.00 96.88 105 SER A N 1
ATOM 784 C CA . SER A 1 105 ? -9.939 -10.742 -3.211 1.00 96.88 105 SER A CA 1
ATOM 785 C C . SER A 1 105 ? -8.487 -10.883 -3.676 1.00 96.88 105 SER A C 1
ATOM 787 O O . SER A 1 105 ? -7.990 -9.973 -4.342 1.00 96.88 105 SER A O 1
ATOM 789 N N . PRO A 1 106 ? -7.814 -12.020 -3.408 1.00 96.25 106 PRO A N 1
ATOM 790 C CA . PRO A 1 106 ? -6.413 -12.243 -3.792 1.00 96.25 106 PRO A CA 1
ATOM 791 C C . PRO A 1 106 ? -6.166 -12.300 -5.309 1.00 96.25 106 PRO A C 1
ATOM 793 O O . PRO A 1 106 ? -5.029 -12.122 -5.764 1.00 96.25 106 PRO A O 1
ATOM 796 N N . ASP A 1 107 ? -7.223 -12.513 -6.094 1.00 96.00 107 ASP A N 1
ATOM 797 C CA . ASP A 1 107 ? -7.168 -12.636 -7.553 1.00 96.00 107 ASP A CA 1
ATOM 798 C C . ASP A 1 107 ? -7.867 -11.472 -8.277 1.00 96.00 107 ASP A C 1
ATOM 800 O O . ASP A 1 107 ? -8.157 -11.561 -9.472 1.00 96.00 107 ASP A O 1
ATOM 804 N N . GLU A 1 108 ? -8.157 -10.371 -7.574 1.00 97.81 108 GLU A N 1
ATOM 805 C CA . GLU A 1 108 ? -8.766 -9.186 -8.184 1.00 97.81 108 GLU A CA 1
ATOM 806 C C . GLU A 1 108 ? -7.835 -8.559 -9.236 1.00 97.81 108 GLU A C 1
ATOM 808 O O . GLU A 1 108 ? -6.641 -8.359 -9.017 1.00 97.81 108 GLU A O 1
ATOM 813 N N . THR A 1 109 ? -8.407 -8.241 -10.396 1.00 97.19 109 THR A N 1
ATOM 814 C CA . THR A 1 109 ? -7.705 -7.618 -11.537 1.00 97.19 109 THR A CA 1
ATOM 815 C C . THR A 1 109 ? -8.419 -6.370 -12.049 1.00 97.19 109 THR A C 1
ATOM 817 O O . THR A 1 109 ? -7.935 -5.686 -12.950 1.00 97.19 109 THR A O 1
ATOM 820 N N . ASN A 1 110 ? -9.573 -6.042 -11.470 1.00 97.25 110 ASN A N 1
ATOM 821 C CA . ASN A 1 110 ? -10.270 -4.799 -11.711 1.00 97.25 110 ASN A CA 1
ATOM 822 C C . ASN A 1 110 ? -9.658 -3.688 -10.852 1.00 97.25 110 ASN A C 1
ATOM 824 O O . ASN A 1 110 ? -9.883 -3.602 -9.644 1.00 97.25 110 ASN A O 1
ATOM 828 N N . GLU A 1 111 ? -8.924 -2.791 -11.504 1.00 95.75 111 GLU A N 1
ATOM 829 C CA . GLU A 1 111 ? -8.241 -1.667 -10.861 1.00 95.75 111 GLU A CA 1
ATOM 830 C C . GLU A 1 111 ? -9.180 -0.744 -10.067 1.00 95.75 111 GLU A C 1
ATOM 832 O O . GLU A 1 111 ? -8.758 -0.156 -9.074 1.00 95.75 111 GLU A O 1
ATOM 837 N N . SER A 1 112 ? -10.456 -0.620 -10.448 1.00 96.00 112 SER A N 1
ATOM 838 C CA . SER A 1 112 ? -11.428 0.195 -9.703 1.00 96.00 112 SER A CA 1
ATOM 839 C C . SER A 1 112 ? -11.775 -0.388 -8.331 1.00 96.00 112 SER A C 1
ATOM 841 O O . SER A 1 112 ? -12.193 0.353 -7.449 1.00 96.00 112 SER A O 1
ATOM 843 N N . LYS A 1 113 ? -11.579 -1.696 -8.138 1.00 97.06 113 LYS A N 1
ATOM 844 C CA . LYS A 1 113 ? -11.781 -2.394 -6.860 1.00 97.06 113 LYS A CA 1
ATOM 845 C C . LYS A 1 113 ? -10.502 -2.513 -6.031 1.00 97.06 113 LYS A C 1
ATOM 847 O O . LYS A 1 113 ? -10.482 -3.218 -5.028 1.00 97.06 113 LYS A O 1
ATOM 852 N N . CYS A 1 114 ? -9.428 -1.866 -6.474 1.00 98.44 114 CYS A N 1
ATOM 853 C CA . CYS A 1 114 ? -8.149 -1.877 -5.788 1.00 98.44 114 CYS A CA 1
ATOM 854 C C . CYS A 1 114 ? -7.906 -0.533 -5.098 1.00 98.44 114 CYS A C 1
ATOM 856 O O . CYS A 1 114 ? -8.246 0.527 -5.632 1.00 98.44 114 CYS A O 1
ATOM 858 N N . LEU A 1 115 ? -7.237 -0.570 -3.950 1.00 98.69 115 LEU A N 1
ATOM 859 C CA . LEU A 1 115 ? -6.657 0.606 -3.320 1.00 98.69 115 LEU A CA 1
ATOM 860 C C . LEU A 1 115 ? -5.146 0.634 -3.611 1.00 98.69 115 LEU A C 1
ATOM 862 O O . LEU A 1 115 ? -4.420 -0.282 -3.214 1.00 98.69 115 LEU A O 1
ATOM 866 N N . PRO A 1 116 ? -4.643 1.657 -4.318 1.00 98.62 116 PRO A N 1
ATOM 867 C CA . PRO A 1 116 ? -3.217 1.925 -4.410 1.00 98.62 116 PRO A CA 1
ATOM 868 C C . PRO A 1 116 ? -2.617 2.240 -3.043 1.00 98.62 116 PRO A C 1
ATOM 870 O O . PRO A 1 116 ? -3.123 3.097 -2.320 1.00 98.62 116 PRO A O 1
ATOM 873 N N . VAL A 1 117 ? -1.488 1.610 -2.737 1.00 98.62 117 VAL A N 1
ATOM 874 C CA . VAL A 1 117 ? -0.712 1.869 -1.527 1.00 98.62 117 VAL A CA 1
ATOM 875 C C . VAL A 1 117 ? 0.657 2.395 -1.926 1.00 98.62 117 VAL A C 1
ATOM 877 O O . VAL A 1 117 ? 1.449 1.703 -2.576 1.00 98.62 117 VAL A O 1
ATOM 880 N N . LYS A 1 118 ? 0.934 3.646 -1.559 1.00 97.75 118 LYS A N 1
ATOM 881 C CA . LYS A 1 118 ? 2.193 4.323 -1.866 1.00 97.75 118 LYS A CA 1
ATOM 882 C C . LYS A 1 118 ? 3.198 4.085 -0.750 1.00 97.75 118 LYS A C 1
ATOM 884 O O . LYS A 1 118 ? 3.086 4.659 0.329 1.00 97.75 118 LYS A O 1
ATOM 889 N N . ILE A 1 119 ? 4.234 3.323 -1.065 1.00 96.12 119 ILE A N 1
ATOM 890 C CA . ILE A 1 119 ? 5.318 2.976 -0.157 1.00 96.12 119 ILE A CA 1
ATOM 891 C C . ILE A 1 119 ? 6.564 3.780 -0.537 1.00 96.12 119 ILE A C 1
ATOM 893 O O . ILE A 1 119 ? 6.966 3.905 -1.696 1.00 96.12 119 ILE A O 1
ATOM 897 N N . LYS A 1 120 ? 7.224 4.361 0.462 1.00 91.31 120 LYS A N 1
ATOM 898 C CA . LYS A 1 120 ? 8.475 5.083 0.229 1.00 91.31 120 LYS A CA 1
ATOM 899 C C . LYS A 1 120 ? 9.558 4.117 -0.258 1.00 91.31 120 LYS A C 1
ATOM 901 O O . LYS A 1 120 ? 9.903 3.173 0.442 1.00 91.31 120 LYS A O 1
ATOM 906 N N . ASN A 1 121 ? 10.136 4.390 -1.425 1.00 88.44 121 ASN A N 1
ATOM 907 C CA . ASN A 1 121 ? 11.185 3.543 -1.982 1.00 88.44 121 ASN A CA 1
ATOM 908 C C . ASN A 1 121 ? 12.399 3.453 -1.039 1.00 88.44 121 ASN A C 1
ATOM 910 O O . ASN A 1 121 ? 12.848 4.475 -0.514 1.00 88.44 121 ASN A O 1
ATOM 914 N N . GLY A 1 122 ? 12.918 2.241 -0.829 1.00 89.12 122 GLY A N 1
ATOM 915 C CA . GLY A 1 122 ? 14.038 1.986 0.085 1.00 89.12 122 GLY A CA 1
ATOM 916 C C . GLY A 1 122 ? 13.683 2.019 1.578 1.00 89.12 122 GLY A C 1
ATOM 917 O O . GLY A 1 122 ? 14.587 1.998 2.407 1.00 89.12 122 GLY A O 1
ATOM 918 N N . SER A 1 123 ? 12.397 2.093 1.940 1.00 93.94 123 SER A N 1
ATOM 919 C CA . SER A 1 123 ? 11.949 1.866 3.318 1.00 93.94 123 SER A CA 1
ATOM 920 C C . SER A 1 123 ? 11.937 0.375 3.675 1.00 93.94 123 SER A C 1
ATOM 922 O O . SER A 1 123 ? 12.033 -0.496 2.804 1.00 93.94 123 SER A O 1
ATOM 924 N N . GLU A 1 124 ? 11.750 0.076 4.960 1.00 95.88 124 GLU A N 1
ATOM 925 C CA . GLU A 1 124 ? 11.521 -1.295 5.430 1.00 95.88 124 GLU A CA 1
ATOM 926 C C . GLU A 1 124 ? 10.271 -1.910 4.790 1.00 95.88 124 GLU A C 1
ATOM 928 O O . GLU A 1 124 ? 10.320 -3.046 4.323 1.00 95.88 124 GLU A O 1
ATOM 933 N N . LEU A 1 125 ? 9.191 -1.128 4.666 1.00 97.19 125 LEU A N 1
ATOM 934 C CA . LEU A 1 125 ? 7.969 -1.539 3.969 1.00 97.19 125 LEU A CA 1
ATOM 935 C C . LEU A 1 125 ? 8.248 -1.899 2.503 1.00 97.19 125 LEU A C 1
ATOM 937 O O . LEU A 1 125 ? 7.799 -2.934 2.023 1.00 97.19 125 LEU A O 1
ATOM 941 N N . SER A 1 126 ? 9.017 -1.070 1.789 1.00 96.75 126 SER A N 1
ATOM 942 C CA . SER A 1 126 ? 9.373 -1.310 0.382 1.00 96.75 126 SER A CA 1
ATOM 943 C C . SER A 1 126 ? 10.202 -2.584 0.239 1.00 96.75 126 SER A C 1
ATOM 945 O O . SER A 1 126 ? 9.923 -3.409 -0.627 1.00 96.75 126 SER A O 1
ATOM 947 N N . THR A 1 127 ? 11.166 -2.787 1.137 1.00 96.69 127 THR A N 1
ATOM 948 C CA . THR A 1 127 ? 12.008 -3.989 1.163 1.00 96.69 127 THR A CA 1
ATOM 949 C C . THR A 1 127 ? 11.184 -5.247 1.421 1.00 96.69 127 THR A C 1
ATOM 951 O O . THR A 1 127 ? 11.405 -6.253 0.766 1.00 96.69 127 THR A O 1
ATOM 954 N N . ALA A 1 128 ? 10.217 -5.194 2.337 1.00 96.88 128 ALA A N 1
ATOM 955 C CA . ALA A 1 128 ? 9.450 -6.370 2.734 1.00 96.88 128 ALA A CA 1
ATOM 956 C C . ALA A 1 128 ? 8.292 -6.723 1.785 1.00 96.88 128 ALA A C 1
ATOM 958 O O . ALA A 1 128 ? 7.972 -7.900 1.642 1.00 96.88 128 ALA A O 1
ATOM 959 N N . LEU A 1 129 ? 7.636 -5.729 1.173 1.00 98.06 129 LEU A N 1
ATOM 960 C CA . LEU A 1 129 ? 6.337 -5.923 0.511 1.00 98.06 129 LEU A CA 1
ATOM 961 C C . LEU A 1 129 ? 6.402 -5.957 -1.021 1.00 98.06 129 LEU A C 1
ATOM 963 O O . LEU A 1 129 ? 5.433 -6.369 -1.657 1.00 98.06 129 LEU A O 1
ATOM 967 N N . ASN A 1 130 ? 7.493 -5.501 -1.641 1.00 97.31 130 ASN A N 1
ATOM 968 C CA . ASN A 1 130 ? 7.504 -5.285 -3.086 1.00 97.31 130 ASN A CA 1
ATOM 969 C C . ASN A 1 130 ? 7.404 -6.576 -3.917 1.00 97.31 130 ASN A C 1
ATOM 971 O O . ASN A 1 130 ? 8.075 -7.558 -3.638 1.00 97.31 130 ASN A O 1
ATOM 975 N N . LEU A 1 131 ? 6.645 -6.535 -5.014 1.00 97.88 131 LEU A N 1
ATOM 976 C CA . LEU A 1 131 ? 6.439 -7.703 -5.881 1.00 97.88 131 LEU A CA 1
ATOM 977 C C . LEU A 1 131 ? 7.554 -7.947 -6.908 1.00 97.88 131 LEU A C 1
ATOM 979 O O . LEU A 1 131 ? 7.547 -8.970 -7.590 1.00 97.88 131 LEU A O 1
ATOM 983 N N . LYS A 1 132 ? 8.484 -7.001 -7.075 1.00 96.88 132 LYS A N 1
ATOM 984 C CA . LYS A 1 132 ? 9.616 -7.158 -7.996 1.00 96.88 132 LYS A CA 1
ATOM 985 C C . LYS A 1 132 ? 10.595 -8.202 -7.467 1.00 96.88 132 LYS A C 1
ATOM 987 O O . LYS A 1 132 ? 10.946 -9.132 -8.188 1.00 96.88 132 LYS A O 1
ATOM 992 N N . ASP A 1 133 ? 11.021 -8.012 -6.226 1.00 97.50 133 ASP A N 1
ATOM 993 C CA . ASP A 1 133 ? 11.992 -8.862 -5.548 1.00 97.50 133 ASP A CA 1
ATOM 994 C C . ASP A 1 133 ? 11.290 -10.003 -4.791 1.00 97.50 133 ASP A C 1
ATOM 996 O O . ASP A 1 133 ? 11.886 -11.065 -4.625 1.00 97.50 133 ASP A O 1
ATOM 1000 N N . HIS A 1 134 ? 10.015 -9.812 -4.414 1.00 97.00 134 HIS A N 1
ATOM 1001 C CA . HIS A 1 134 ? 9.169 -10.805 -3.739 1.00 97.00 134 HIS A CA 1
ATOM 1002 C C . HIS A 1 134 ? 7.860 -11.087 -4.503 1.00 97.00 134 HIS A C 1
ATOM 1004 O O . HIS A 1 134 ? 6.769 -10.761 -4.019 1.00 97.00 134 HIS A O 1
ATOM 1010 N N . PRO A 1 135 ? 7.907 -11.672 -5.716 1.00 96.69 135 PRO A N 1
ATOM 1011 C CA . PRO A 1 135 ? 6.696 -12.008 -6.473 1.00 96.69 135 PRO A CA 1
ATOM 1012 C C . PRO A 1 135 ? 5.750 -12.960 -5.718 1.00 96.69 135 PRO A C 1
ATOM 1014 O O . PRO A 1 135 ? 4.543 -12.946 -5.963 1.00 96.69 135 PRO A O 1
ATOM 1017 N N . GLU A 1 136 ? 6.275 -13.752 -4.781 1.00 96.69 136 GLU A N 1
ATOM 1018 C CA . GLU A 1 136 ? 5.529 -14.634 -3.880 1.00 96.69 136 GLU A CA 1
ATOM 1019 C C . GLU A 1 136 ? 4.590 -13.900 -2.913 1.00 96.69 136 GLU A C 1
ATOM 1021 O O . GLU A 1 136 ? 3.667 -14.517 -2.388 1.00 96.69 136 GLU A O 1
ATOM 1026 N N . ASN A 1 137 ? 4.782 -12.595 -2.694 1.00 97.69 137 ASN A N 1
ATOM 1027 C CA . ASN A 1 137 ? 3.917 -11.809 -1.813 1.00 97.69 137 ASN A CA 1
ATOM 1028 C C . ASN A 1 137 ? 2.534 -11.530 -2.427 1.00 97.69 137 ASN A C 1
ATOM 1030 O O . ASN A 1 137 ? 1.615 -11.130 -1.706 1.00 97.69 137 ASN A O 1
ATOM 1034 N N . LYS A 1 138 ? 2.355 -11.730 -3.743 1.00 97.75 138 LYS A N 1
ATOM 1035 C CA . LYS A 1 138 ? 1.044 -11.588 -4.389 1.00 97.75 138 LYS A CA 1
ATOM 1036 C C . LYS A 1 138 ? 0.064 -12.614 -3.805 1.00 97.75 138 LYS A C 1
ATOM 1038 O O . LYS A 1 138 ? 0.358 -13.800 -3.728 1.00 97.75 138 LYS A O 1
ATOM 1043 N N . GLY A 1 139 ? -1.126 -12.150 -3.446 1.00 97.12 139 GLY A N 1
ATOM 1044 C CA . GLY A 1 139 ? -2.165 -12.919 -2.770 1.00 97.12 139 GLY A CA 1
ATOM 1045 C C . GLY A 1 139 ? -1.996 -12.971 -1.250 1.00 97.12 139 GLY A C 1
ATOM 1046 O O . GLY A 1 139 ? -2.838 -13.559 -0.579 1.00 97.12 139 GLY A O 1
ATOM 1047 N N . GLY A 1 140 ? -0.948 -12.361 -0.688 1.00 97.44 140 GLY A N 1
ATOM 1048 C CA . GLY A 1 140 ? -0.772 -12.251 0.758 1.00 97.44 140 GLY A CA 1
ATOM 1049 C C . GLY A 1 140 ? -1.700 -11.201 1.373 1.00 97.44 140 GLY A C 1
ATOM 1050 O O . GLY A 1 140 ? -1.922 -10.144 0.779 1.00 97.44 140 GLY A O 1
ATOM 1051 N N . VAL A 1 141 ? -2.223 -11.485 2.570 1.00 97.75 141 VAL A N 1
ATOM 1052 C CA . VAL A 1 141 ? -3.006 -10.527 3.368 1.00 97.75 141 VAL A CA 1
ATOM 1053 C C . VAL A 1 141 ? -2.060 -9.496 3.967 1.00 97.75 141 VAL A C 1
ATOM 1055 O O . VAL A 1 141 ? -1.119 -9.843 4.680 1.00 97.75 141 VAL A O 1
ATOM 1058 N N . LEU A 1 142 ? -2.332 -8.232 3.679 1.00 98.56 142 LEU A N 1
ATOM 1059 C CA . LEU A 1 142 ? -1.607 -7.076 4.164 1.00 98.56 142 LEU A CA 1
ATOM 1060 C C . LEU A 1 142 ? -2.540 -6.230 5.024 1.00 98.56 142 LEU A C 1
ATOM 1062 O O . LEU A 1 142 ? -3.586 -5.779 4.563 1.00 98.56 142 LEU A O 1
ATOM 1066 N N . LEU A 1 143 ? -2.113 -5.991 6.257 1.00 98.31 143 LEU A N 1
ATOM 1067 C CA . LEU A 1 143 ? -2.652 -4.960 7.129 1.00 98.31 143 LEU A CA 1
ATOM 1068 C C . LEU A 1 143 ? -1.655 -3.800 7.113 1.00 98.31 143 LEU A C 1
ATOM 1070 O O . LEU A 1 143 ? -0.487 -4.004 7.432 1.00 98.31 143 LEU A O 1
ATOM 1074 N N . ILE A 1 144 ? -2.061 -2.605 6.694 1.00 98.56 144 ILE A N 1
ATOM 1075 C CA . ILE A 1 144 ? -1.134 -1.485 6.482 1.00 98.56 144 ILE A CA 1
ATOM 1076 C C . ILE A 1 144 ? -1.721 -0.168 6.965 1.00 98.56 144 ILE A C 1
ATOM 1078 O O . ILE A 1 144 ? -2.897 0.114 6.751 1.00 98.56 144 ILE A O 1
ATOM 1082 N N . GLN A 1 145 ? -0.880 0.638 7.605 1.00 98.12 145 GLN A N 1
ATOM 1083 C CA . GLN A 1 145 ? -1.223 1.960 8.096 1.00 98.12 145 GLN A CA 1
ATOM 1084 C C . GLN A 1 145 ? -0.718 3.043 7.145 1.00 98.12 145 GLN A C 1
ATOM 1086 O O . GLN A 1 145 ? 0.422 2.994 6.669 1.00 98.12 145 GLN A O 1
ATOM 1091 N N . GLY A 1 146 ? -1.544 4.058 6.914 1.00 97.56 146 GLY A N 1
ATOM 1092 C CA . GLY A 1 146 ? -1.151 5.269 6.206 1.00 97.56 146 GLY A CA 1
ATOM 1093 C C . GLY A 1 146 ? -2.253 6.320 6.200 1.00 97.56 146 GLY A C 1
ATOM 1094 O O . GLY A 1 146 ? -3.288 6.165 6.841 1.00 97.56 146 GLY A O 1
ATOM 1095 N N . GLU A 1 147 ? -2.016 7.390 5.456 1.00 97.62 147 GLU A N 1
ATOM 1096 C CA . GLU A 1 147 ? -2.959 8.480 5.238 1.00 97.62 147 GLU A CA 1
ATOM 1097 C C . GLU A 1 147 ? -3.933 8.137 4.105 1.00 97.62 147 GLU A C 1
ATOM 1099 O O . GLU A 1 147 ? -3.514 7.838 2.980 1.00 97.62 147 GLU A O 1
ATOM 1104 N N . LEU A 1 148 ? -5.233 8.210 4.386 1.00 96.75 148 LEU A N 1
ATOM 1105 C CA . LEU A 1 148 ? -6.303 8.037 3.405 1.00 96.75 148 LEU A CA 1
ATOM 1106 C C . LEU A 1 148 ? -6.448 9.310 2.570 1.00 96.75 148 LEU A C 1
ATOM 1108 O O . LEU A 1 148 ? -7.177 10.231 2.934 1.00 96.75 148 LEU A O 1
ATOM 1112 N N . SER A 1 149 ? -5.728 9.381 1.454 1.00 96.81 149 SER A N 1
ATOM 1113 C CA . SER A 1 149 ? -5.658 10.581 0.621 1.00 96.81 149 SER A CA 1
ATOM 1114 C C . SER A 1 149 ? -5.334 10.235 -0.829 1.00 96.81 149 SER A C 1
ATOM 1116 O O . SER A 1 149 ? -4.796 9.168 -1.141 1.00 96.81 149 SER A O 1
ATOM 1118 N N . ALA A 1 150 ? -5.660 11.152 -1.738 1.00 95.81 150 ALA A N 1
ATOM 1119 C CA . ALA A 1 150 ? -5.553 10.908 -3.166 1.00 95.81 150 ALA A CA 1
ATOM 1120 C C . ALA A 1 150 ? -4.105 10.615 -3.602 1.00 95.81 150 ALA A C 1
ATOM 1122 O O . ALA A 1 150 ? -3.161 11.359 -3.327 1.00 95.81 150 ALA A O 1
ATOM 1123 N N . GLY A 1 151 ? -3.944 9.548 -4.378 1.00 92.38 151 GLY A N 1
ATOM 1124 C CA . GLY A 1 151 ? -2.687 9.111 -4.969 1.00 92.38 151 GLY A CA 1
ATOM 1125 C C . GLY A 1 151 ? -2.949 8.437 -6.309 1.00 92.38 151 GLY A C 1
ATOM 1126 O O . GLY A 1 151 ? -4.011 7.869 -6.535 1.00 92.38 151 GLY A O 1
ATOM 1127 N N . PHE A 1 152 ? -2.002 8.516 -7.246 1.00 94.31 152 PHE A N 1
ATOM 1128 C CA . PHE A 1 152 ? -2.155 7.898 -8.575 1.00 94.31 152 PHE A CA 1
ATOM 1129 C C . PHE A 1 152 ? -3.430 8.347 -9.331 1.00 94.31 152 PHE A C 1
ATOM 1131 O O . PHE A 1 152 ? -3.971 7.614 -10.159 1.00 94.31 152 PHE A O 1
ATOM 1138 N N . GLY A 1 153 ? -3.920 9.561 -9.048 1.00 92.44 153 GLY A N 1
ATOM 1139 C CA . GLY A 1 153 ? -5.140 10.116 -9.644 1.00 92.44 153 GLY A CA 1
ATOM 1140 C C . GLY A 1 153 ? -6.454 9.533 -9.105 1.00 92.44 153 GLY A C 1
ATOM 1141 O O . GLY A 1 153 ? -7.491 9.751 -9.726 1.00 92.44 153 GLY A O 1
ATOM 1142 N N . LYS A 1 154 ? -6.433 8.791 -7.990 1.00 94.69 154 LYS A N 1
ATOM 1143 C CA . LYS A 1 154 ? -7.614 8.174 -7.365 1.00 94.69 154 LYS A CA 1
ATOM 1144 C C . LYS A 1 154 ? -7.475 8.081 -5.840 1.00 94.69 154 LYS A C 1
ATOM 1146 O O . LYS A 1 154 ? -6.474 8.526 -5.285 1.00 94.69 154 LYS A O 1
ATOM 1151 N N . ALA A 1 155 ? -8.484 7.522 -5.174 1.00 97.88 155 ALA A N 1
ATOM 1152 C CA . ALA A 1 155 ? -8.412 7.177 -3.757 1.00 97.88 155 ALA A CA 1
ATOM 1153 C C . ALA A 1 155 ? -7.213 6.256 -3.488 1.00 97.88 155 ALA A C 1
ATOM 1155 O O . ALA A 1 155 ? -7.012 5.302 -4.242 1.00 97.88 155 ALA A O 1
ATOM 1156 N N . ALA A 1 156 ? -6.418 6.538 -2.459 1.00 98.50 156 ALA A N 1
ATOM 1157 C CA . ALA A 1 156 ? -5.219 5.767 -2.143 1.00 98.50 156 ALA A CA 1
ATOM 1158 C C . ALA A 1 156 ? -4.924 5.753 -0.636 1.00 98.50 156 ALA A C 1
ATOM 1160 O O . ALA A 1 156 ? -5.554 6.459 0.154 1.00 98.50 156 ALA A O 1
ATOM 1161 N N . LEU A 1 157 ? -3.944 4.934 -0.261 1.00 98.50 157 LEU A N 1
ATOM 1162 C CA . LEU A 1 157 ? -3.260 4.999 1.023 1.00 98.50 157 LEU A CA 1
ATOM 1163 C C . LEU A 1 157 ? -1.837 5.506 0.776 1.00 98.50 157 LEU A C 1
ATOM 1165 O O . LEU A 1 157 ? -1.049 4.867 0.072 1.00 98.50 157 LEU A O 1
ATOM 1169 N N . ILE A 1 158 ? -1.507 6.679 1.304 1.00 96.88 158 ILE A N 1
ATOM 1170 C CA . ILE A 1 158 ? -0.198 7.318 1.132 1.00 96.88 158 ILE A CA 1
ATOM 1171 C C . ILE A 1 158 ? 0.504 7.481 2.479 1.00 96.88 158 ILE A C 1
ATOM 1173 O O . ILE A 1 158 ? -0.044 7.130 3.514 1.00 96.88 158 ILE A O 1
ATOM 1177 N N . ASN A 1 159 ? 1.742 7.984 2.473 1.00 95.56 159 ASN A N 1
ATOM 1178 C CA . ASN A 1 159 ? 2.506 8.255 3.698 1.00 95.56 159 ASN A CA 1
ATOM 1179 C C . ASN A 1 159 ? 2.558 7.057 4.671 1.00 95.56 159 ASN A C 1
ATOM 1181 O O . ASN A 1 159 ? 2.541 7.234 5.881 1.00 95.56 159 ASN A O 1
ATOM 1185 N N . THR A 1 160 ? 2.634 5.835 4.133 1.00 96.94 160 THR A N 1
ATOM 1186 C CA . THR A 1 160 ? 2.571 4.599 4.922 1.00 96.94 160 THR A CA 1
ATOM 1187 C C . THR A 1 160 ? 3.770 4.440 5.845 1.00 96.94 160 THR A C 1
ATOM 1189 O O . THR A 1 160 ? 4.911 4.640 5.402 1.00 96.94 160 THR A O 1
ATOM 1192 N N . THR A 1 161 ? 3.532 4.001 7.079 1.00 95.31 161 THR A N 1
ATOM 1193 C CA . THR A 1 161 ? 4.570 3.927 8.122 1.00 95.31 161 THR A CA 1
ATOM 1194 C C . THR A 1 161 ? 4.702 2.567 8.788 1.00 95.31 161 THR A C 1
ATOM 1196 O O . THR A 1 161 ? 5.829 2.181 9.096 1.00 95.31 161 THR A O 1
ATOM 1199 N N . ALA A 1 162 ? 3.605 1.819 8.917 1.00 97.31 162 ALA A N 1
ATOM 1200 C CA . ALA A 1 162 ? 3.582 0.497 9.531 1.00 97.31 162 ALA A CA 1
ATOM 1201 C C . ALA A 1 162 ? 2.774 -0.509 8.713 1.00 97.31 162 ALA A C 1
ATOM 1203 O O . ALA A 1 162 ? 1.843 -0.142 7.995 1.00 97.31 162 ALA A O 1
ATOM 1204 N N . ALA A 1 163 ? 3.119 -1.786 8.840 1.00 98.12 163 ALA A N 1
ATOM 1205 C CA . ALA A 1 163 ? 2.337 -2.886 8.302 1.00 98.12 163 ALA A CA 1
ATOM 1206 C C . ALA A 1 163 ? 2.498 -4.159 9.135 1.00 98.12 163 ALA A C 1
ATOM 1208 O O . ALA A 1 163 ? 3.532 -4.380 9.763 1.00 98.12 163 ALA A O 1
ATOM 1209 N N . VAL A 1 164 ? 1.500 -5.035 9.056 1.00 97.75 164 VAL A N 1
ATOM 1210 C CA . VAL A 1 164 ? 1.592 -6.439 9.446 1.00 97.75 164 VAL A CA 1
ATOM 1211 C C . VAL A 1 164 ? 1.423 -7.285 8.192 1.00 97.75 164 VAL A C 1
ATOM 1213 O O . VAL A 1 164 ? 0.414 -7.203 7.490 1.00 97.75 164 VAL A O 1
ATOM 1216 N N . PHE A 1 165 ? 2.426 -8.105 7.902 1.00 97.56 165 PHE A N 1
ATOM 1217 C CA . PHE A 1 165 ? 2.422 -9.002 6.753 1.00 97.56 165 PHE A CA 1
ATOM 1218 C C . PHE A 1 165 ? 3.076 -10.325 7.136 1.00 97.56 165 PHE A C 1
ATOM 1220 O O . PHE A 1 165 ? 4.128 -10.332 7.773 1.00 97.56 165 PHE A O 1
ATOM 1227 N N . ASN A 1 166 ? 2.453 -11.455 6.786 1.00 92.56 166 ASN A N 1
ATOM 1228 C CA . ASN A 1 166 ? 2.908 -12.791 7.199 1.00 92.56 166 ASN A CA 1
ATOM 1229 C C . ASN A 1 166 ? 3.188 -12.899 8.716 1.00 92.56 166 ASN A C 1
ATOM 1231 O O . ASN A 1 166 ? 4.193 -13.474 9.131 1.00 92.56 166 ASN A O 1
ATOM 1235 N N . ASN A 1 167 ? 2.305 -12.325 9.544 1.00 89.81 167 ASN A N 1
ATOM 1236 C CA . ASN A 1 167 ? 2.429 -12.253 11.010 1.00 89.81 167 ASN A CA 1
ATOM 1237 C C . ASN A 1 167 ? 3.681 -11.517 11.519 1.00 89.81 167 ASN A C 1
ATOM 1239 O O . ASN A 1 167 ? 4.099 -11.721 12.659 1.00 89.81 167 ASN A O 1
ATOM 1243 N N . LYS A 1 168 ? 4.294 -10.675 10.685 1.00 93.88 168 LYS A N 1
ATOM 1244 C CA . LYS A 1 168 ? 5.440 -9.849 11.048 1.00 93.88 168 LYS A CA 1
ATOM 1245 C C . LYS A 1 168 ? 5.069 -8.374 10.968 1.00 93.88 168 LYS A C 1
ATOM 1247 O O . LYS A 1 168 ? 4.572 -7.921 9.940 1.00 93.88 168 LYS A O 1
ATOM 1252 N N . GLU A 1 169 ? 5.374 -7.641 12.033 1.00 96.44 169 GLU A N 1
ATOM 1253 C CA . GLU A 1 169 ? 5.306 -6.181 12.059 1.00 96.44 169 GLU A CA 1
ATOM 1254 C C . GLU A 1 169 ? 6.503 -5.573 11.320 1.00 96.44 169 GLU A C 1
ATOM 1256 O O . GLU A 1 169 ? 7.635 -6.067 11.398 1.00 96.44 169 GLU A O 1
ATOM 1261 N N . ILE A 1 170 ? 6.237 -4.528 10.546 1.00 96.12 170 ILE A N 1
ATOM 1262 C CA . ILE A 1 170 ? 7.203 -3.837 9.698 1.00 96.12 170 ILE A CA 1
ATOM 1263 C C . ILE A 1 170 ? 6.984 -2.336 9.875 1.00 96.12 170 ILE A C 1
ATOM 1265 O O . ILE A 1 170 ? 5.858 -1.868 9.717 1.00 96.12 170 ILE A O 1
ATOM 1269 N N . GLY A 1 171 ? 8.056 -1.577 10.113 1.00 94.25 171 GLY A N 1
ATOM 1270 C CA . GLY A 1 171 ? 7.980 -0.129 10.300 1.00 94.25 171 GLY A CA 1
ATOM 1271 C C . GLY A 1 171 ? 7.483 0.296 11.686 1.00 94.25 171 GLY A C 1
ATOM 1272 O O . GLY A 1 171 ? 7.546 -0.471 12.642 1.00 94.25 171 GLY A O 1
ATOM 1273 N N . GLU A 1 172 ? 7.026 1.545 11.786 1.00 91.12 172 GLU A N 1
ATOM 1274 C CA . GLU A 1 172 ? 6.650 2.203 13.045 1.00 91.12 172 GLU A CA 1
ATOM 1275 C C . GLU A 1 172 ? 5.227 2.763 12.946 1.00 91.12 172 GLU A C 1
ATOM 1277 O O . GLU A 1 172 ? 4.892 3.487 12.001 1.00 91.12 172 GLU A O 1
ATOM 1282 N N . GLU A 1 173 ? 4.380 2.420 13.915 1.00 89.88 173 GLU A N 1
ATOM 1283 C CA . GLU A 1 173 ? 2.993 2.884 13.958 1.00 89.88 173 GLU A CA 1
ATOM 1284 C C . GLU A 1 173 ? 2.917 4.375 14.284 1.00 89.88 173 GLU A C 1
ATOM 1286 O O . GLU A 1 173 ? 3.674 4.904 15.098 1.00 89.88 173 GLU A O 1
ATOM 1291 N N . GLN A 1 174 ? 1.977 5.065 13.649 1.00 81.50 174 GLN A N 1
ATOM 1292 C CA . GLN A 1 174 ? 1.662 6.460 13.913 1.00 81.50 174 GLN A CA 1
ATOM 1293 C C . GLN A 1 174 ? 0.307 6.582 14.604 1.00 81.50 174 GLN A C 1
ATOM 1295 O O . GLN A 1 174 ? -0.660 5.943 14.204 1.00 81.50 174 GLN A O 1
ATOM 1300 N N . GLY A 1 175 ? 0.224 7.452 15.613 1.00 60.69 175 GLY A N 1
ATOM 1301 C CA . GLY A 1 175 ? -1.057 7.867 16.195 1.00 60.69 175 GLY A CA 1
ATOM 1302 C C . GLY A 1 175 ? -1.774 6.818 17.049 1.00 60.69 175 GLY A C 1
ATOM 1303 O O . GLY A 1 175 ? -2.963 6.977 17.295 1.00 60.69 175 GLY A O 1
ATOM 1304 N N . GLY A 1 176 ? -1.075 5.779 17.512 1.00 48.38 176 GLY A N 1
ATOM 1305 C CA . GLY A 1 176 ? -1.593 4.814 18.481 1.00 48.38 176 GLY A CA 1
ATOM 1306 C C . GLY A 1 176 ? -1.425 5.302 19.920 1.00 48.38 176 GLY A C 1
ATOM 1307 O O . GLY A 1 176 ? -0.590 4.778 20.647 1.00 48.38 176 GLY A O 1
ATOM 1308 N N . GLU A 1 177 ? -2.188 6.310 20.332 1.00 37.94 177 GLU A N 1
ATOM 1309 C CA . GLU A 1 177 ? -2.553 6.437 21.743 1.00 37.94 177 GLU A CA 1
ATOM 1310 C C . GLU A 1 177 ? -4.038 6.095 21.821 1.00 37.94 177 GLU A C 1
ATOM 1312 O O . GLU A 1 177 ? -4.886 6.906 21.446 1.00 37.94 177 GLU A O 1
ATOM 1317 N N . ASP A 1 178 ? -4.352 4.882 22.281 1.00 43.44 178 ASP A N 1
ATOM 1318 C CA . ASP A 1 178 ? -5.634 4.658 22.942 1.00 43.44 178 ASP A CA 1
ATOM 1319 C C . ASP A 1 178 ? -5.712 5.723 24.038 1.00 43.44 178 ASP A C 1
ATOM 1321 O O . ASP A 1 178 ? -4.976 5.668 25.028 1.00 43.44 178 ASP A O 1
ATOM 1325 N N . LEU A 1 179 ? -6.554 6.740 23.848 1.00 41.78 179 LEU A N 1
ATOM 1326 C CA . LEU A 1 179 ? -6.944 7.596 24.954 1.00 41.78 179 LEU A CA 1
ATOM 1327 C C . LEU A 1 179 ? -7.783 6.715 25.870 1.00 41.78 179 LEU A C 1
ATOM 1329 O O . LEU A 1 179 ? -9.002 6.631 25.724 1.00 41.78 179 LEU A O 1
ATOM 1333 N N . ASP A 1 180 ? -7.112 6.030 26.793 1.00 46.16 180 ASP A N 1
ATOM 1334 C CA . ASP A 1 180 ? -7.751 5.483 27.974 1.00 46.16 180 ASP A CA 1
ATOM 1335 C C . ASP A 1 180 ? -8.610 6.617 28.565 1.00 46.16 180 ASP A C 1
ATOM 1337 O O . ASP A 1 180 ? -8.073 7.690 28.876 1.00 46.16 180 ASP A O 1
ATOM 1341 N N . PRO A 1 181 ? -9.941 6.450 28.671 1.00 51.09 181 PRO A N 1
ATOM 1342 C CA . PRO A 1 181 ? -10.809 7.480 29.229 1.00 51.09 181 PRO A CA 1
ATOM 1343 C C . PRO A 1 181 ? -10.413 7.860 30.666 1.00 51.09 181 PRO A C 1
ATOM 1345 O O . PRO A 1 181 ? -10.732 8.969 31.102 1.00 51.09 181 PRO A O 1
ATOM 1348 N N . ASP A 1 182 ? -9.664 6.996 31.363 1.00 51.91 182 ASP A N 1
ATOM 1349 C CA . ASP A 1 182 ? -9.100 7.246 32.689 1.00 51.91 182 ASP A CA 1
ATOM 1350 C C . ASP A 1 182 ? -7.651 7.796 32.654 1.00 51.91 182 ASP A C 1
ATOM 1352 O O . ASP A 1 182 ? -7.144 8.260 33.680 1.00 51.91 182 ASP A O 1
ATOM 1356 N N . ASN A 1 183 ? -6.990 7.838 31.487 1.00 47.47 183 ASN A N 1
ATOM 1357 C CA . ASN A 1 183 ? -5.674 8.458 31.276 1.00 47.47 183 ASN A CA 1
ATOM 1358 C C . ASN A 1 183 ? -5.630 9.301 29.979 1.00 47.47 183 ASN A C 1
ATOM 1360 O O . ASN A 1 183 ? -4.886 8.990 29.044 1.00 47.47 183 ASN A O 1
ATOM 1364 N N . PRO A 1 184 ? -6.359 10.435 29.935 1.00 45.84 184 PRO A N 1
ATOM 1365 C CA . PRO A 1 184 ? -6.533 11.272 28.740 1.00 45.84 184 PRO A CA 1
ATOM 1366 C C . PRO A 1 184 ? -5.257 11.994 28.259 1.00 45.84 184 PRO A C 1
ATOM 1368 O O . PRO A 1 184 ? -5.330 12.850 27.380 1.00 45.84 184 PRO A O 1
ATOM 1371 N N . LEU A 1 185 ? -4.099 11.706 28.862 1.00 52.50 185 LEU A N 1
ATOM 1372 C CA . LEU A 1 185 ? -2.790 12.276 28.530 1.00 52.50 185 LEU A CA 1
ATOM 1373 C C . LEU A 1 185 ? -1.708 11.208 28.289 1.00 52.50 185 LEU A C 1
ATOM 1375 O O . LEU A 1 185 ? -0.541 11.579 28.167 1.00 52.50 185 LEU A O 1
ATOM 1379 N N . GLY A 1 186 ? -2.050 9.913 28.297 1.00 49.03 186 GLY A N 1
ATOM 1380 C CA . GLY A 1 186 ? -1.092 8.843 27.994 1.00 49.03 186 GLY A CA 1
ATOM 1381 C C . GLY A 1 186 ? 0.111 8.766 28.950 1.00 49.03 186 GLY A C 1
ATOM 1382 O O . GLY A 1 186 ? 1.176 8.277 28.580 1.00 49.03 186 GLY A O 1
ATOM 1383 N N . LEU A 1 187 ? -0.011 9.251 30.193 1.00 50.56 187 LEU A N 1
ATOM 1384 C CA . LEU A 1 187 ? 1.096 9.262 31.157 1.00 50.56 187 LEU A CA 1
ATOM 1385 C C . LEU A 1 187 ? 1.191 7.924 31.905 1.00 50.56 187 LEU A C 1
ATOM 1387 O O . LEU A 1 187 ? 0.731 7.797 33.039 1.00 50.56 187 LEU A O 1
ATOM 1391 N N . ASP A 1 188 ? 1.806 6.920 31.281 1.00 48.06 188 ASP A N 1
ATOM 1392 C CA . ASP A 1 188 ? 2.241 5.715 31.994 1.00 48.06 188 ASP A CA 1
ATOM 1393 C C . ASP A 1 188 ? 3.372 6.074 32.979 1.00 48.06 188 ASP A C 1
ATOM 1395 O O . ASP A 1 188 ? 4.500 6.384 32.596 1.00 48.06 188 ASP A O 1
ATOM 1399 N N . THR A 1 189 ? 3.066 6.055 34.280 1.00 46.47 189 THR A N 1
ATOM 1400 C CA . THR A 1 189 ? 4.047 6.275 35.359 1.00 46.47 189 THR A CA 1
ATOM 1401 C C . THR A 1 189 ? 4.648 4.973 35.904 1.00 46.47 189 THR A C 1
ATOM 1403 O O . THR A 1 189 ? 5.387 5.005 36.889 1.00 46.47 189 THR A O 1
ATOM 1406 N N . SER A 1 190 ? 4.39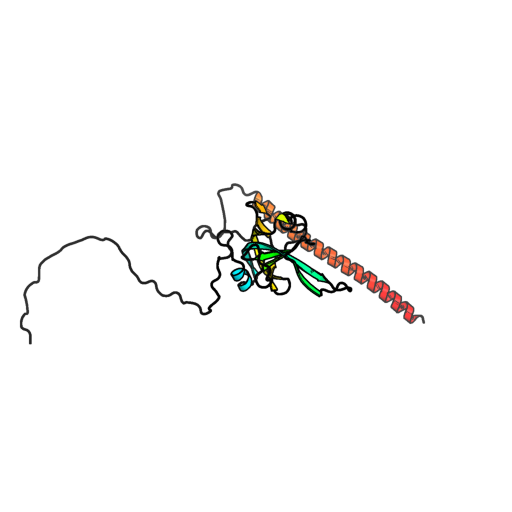5 3.826 35.264 1.00 46.22 190 SER A N 1
ATOM 1407 C CA . SER A 1 190 ? 4.941 2.524 35.668 1.00 46.22 190 SER A CA 1
ATOM 1408 C C . SER A 1 190 ? 6.337 2.218 35.106 1.00 46.22 190 SER A C 1
ATOM 1410 O O . SER A 1 190 ? 6.992 1.288 35.581 1.00 46.22 190 SER A O 1
ATOM 1412 N N . VAL A 1 191 ? 6.872 3.056 34.211 1.00 44.56 191 VAL A N 1
ATOM 1413 C CA . VAL A 1 191 ? 8.282 3.003 33.790 1.00 44.56 191 VAL A CA 1
ATOM 1414 C C . VAL A 1 191 ? 9.049 4.183 34.393 1.00 44.56 191 VAL A C 1
ATOM 1416 O O . VAL A 1 191 ? 9.059 5.293 33.867 1.00 44.56 191 VAL A O 1
ATOM 1419 N N . ALA A 1 192 ? 9.719 3.975 35.527 1.00 39.03 192 ALA A N 1
ATOM 1420 C CA . ALA A 1 192 ? 10.654 4.971 36.054 1.00 39.03 192 ALA A CA 1
ATOM 1421 C C . ALA A 1 192 ? 12.050 4.835 35.398 1.00 39.03 192 ALA A C 1
ATOM 1423 O O . ALA A 1 192 ? 12.469 3.705 35.140 1.00 39.03 192 ALA A O 1
ATOM 1424 N N . PRO A 1 193 ? 12.866 5.910 35.271 1.00 48.41 193 PRO A N 1
ATOM 1425 C CA . PRO A 1 193 ? 12.548 7.335 35.410 1.00 48.41 193 PRO A CA 1
ATOM 1426 C C . PRO A 1 193 ? 12.972 8.175 34.182 1.00 48.41 193 PRO A C 1
ATOM 1428 O O . PRO A 1 193 ? 13.998 7.900 33.577 1.00 48.41 193 PRO A O 1
ATOM 1431 N N . LEU A 1 194 ? 12.216 9.237 33.873 1.00 42.56 194 LEU A N 1
ATOM 1432 C CA . LEU A 1 194 ? 12.603 10.627 33.509 1.00 42.56 194 LEU A CA 1
ATOM 1433 C C . LEU A 1 194 ? 13.842 10.952 32.625 1.00 42.56 194 LEU A C 1
ATOM 1435 O O . LEU A 1 194 ? 14.129 12.130 32.416 1.00 42.56 194 LEU A O 1
ATOM 1439 N N . VAL A 1 195 ? 14.573 9.987 32.075 1.00 46.88 195 VAL A N 1
ATOM 1440 C CA . VAL A 1 195 ? 15.779 10.211 31.258 1.00 46.88 195 VAL A CA 1
ATOM 1441 C C . VAL A 1 195 ? 15.424 10.280 29.769 1.00 46.88 195 VAL A C 1
ATOM 1443 O O . VAL A 1 195 ? 16.120 10.945 29.003 1.00 46.88 195 VAL A O 1
ATOM 1446 N N . ASP A 1 196 ? 14.300 9.684 29.361 1.00 48.81 196 ASP A N 1
ATOM 1447 C CA . ASP A 1 196 ? 13.933 9.597 27.945 1.00 48.81 196 ASP A CA 1
ATOM 1448 C C . ASP A 1 196 ? 13.188 10.837 27.419 1.00 48.81 196 ASP A C 1
ATOM 1450 O O . ASP A 1 196 ? 13.440 11.282 26.303 1.00 48.81 196 ASP A O 1
ATOM 1454 N N . LEU A 1 197 ? 12.375 11.516 28.242 1.00 48.47 197 LEU A N 1
ATOM 1455 C CA . LEU A 1 197 ? 11.707 12.755 27.806 1.00 48.47 197 LEU A CA 1
ATOM 1456 C C . LEU A 1 197 ? 12.704 13.894 27.538 1.00 48.47 197 LEU A C 1
ATOM 1458 O O . LEU A 1 197 ? 12.520 14.665 26.600 1.00 48.47 197 LEU A O 1
ATOM 1462 N N . SER A 1 198 ? 13.780 13.983 28.329 1.00 50.00 198 SER A N 1
ATOM 1463 C CA . SER A 1 198 ? 14.873 14.937 28.095 1.00 50.00 198 SER A CA 1
ATOM 1464 C C . SER A 1 198 ? 15.561 14.653 26.761 1.00 50.00 198 SER A C 1
ATOM 1466 O O . SER A 1 198 ? 15.750 15.566 25.960 1.00 50.00 198 SER A O 1
ATOM 1468 N N . ASN A 1 199 ? 15.883 13.387 26.486 1.00 50.72 199 ASN A N 1
ATOM 1469 C CA . ASN A 1 199 ? 16.556 12.992 25.251 1.00 50.72 199 ASN A CA 1
ATOM 1470 C C . ASN A 1 199 ? 15.651 13.148 24.027 1.00 50.72 199 ASN A C 1
ATOM 1472 O O . ASN A 1 199 ? 16.130 13.595 22.988 1.00 50.72 199 ASN A O 1
ATOM 1476 N N . ASN A 1 200 ? 14.352 12.875 24.151 1.00 55.44 200 ASN A N 1
ATOM 1477 C CA . ASN A 1 200 ? 13.411 12.995 23.045 1.00 55.44 200 ASN A CA 1
ATOM 1478 C C . ASN A 1 200 ? 13.037 14.461 22.755 1.00 55.44 200 ASN A C 1
ATOM 1480 O O . ASN A 1 200 ? 13.041 14.871 21.595 1.00 55.44 200 ASN A O 1
ATOM 1484 N N . LEU A 1 201 ? 12.850 15.313 23.777 1.00 53.69 201 LEU A N 1
ATOM 1485 C CA . LEU A 1 201 ? 12.714 16.766 23.566 1.00 53.69 201 LEU A CA 1
ATOM 1486 C C . LEU A 1 201 ? 14.003 17.382 23.011 1.00 53.69 201 LEU A C 1
ATOM 1488 O O . LEU A 1 201 ? 13.942 18.240 22.128 1.00 53.69 201 LEU A O 1
ATOM 1492 N N . MET A 1 202 ? 15.172 16.954 23.499 1.00 55.25 202 MET A N 1
ATOM 1493 C CA . MET A 1 202 ? 16.464 17.367 22.943 1.00 55.25 202 MET A CA 1
ATOM 1494 C C . MET A 1 202 ? 16.576 16.939 21.480 1.00 55.25 202 MET A C 1
ATOM 1496 O O . MET A 1 202 ? 16.940 17.752 20.638 1.00 55.25 202 MET A O 1
ATOM 1500 N N . MET A 1 203 ? 16.213 15.700 21.144 1.00 56.25 203 MET A N 1
ATOM 1501 C CA . MET A 1 203 ? 16.307 15.159 19.790 1.00 56.25 203 MET A CA 1
ATOM 1502 C C . MET A 1 203 ? 15.278 15.780 18.837 1.00 56.25 203 MET A C 1
ATOM 1504 O O . MET A 1 203 ? 15.614 16.054 17.684 1.00 56.25 203 MET A O 1
ATOM 1508 N N . PHE A 1 204 ? 14.070 16.099 19.308 1.00 58.09 204 PHE A N 1
ATOM 1509 C CA . PHE A 1 204 ? 13.067 16.850 18.552 1.00 58.09 204 PHE A CA 1
ATOM 1510 C C . PHE A 1 204 ? 13.532 18.286 18.286 1.00 58.09 204 PHE A C 1
ATOM 1512 O O . PHE A 1 204 ? 13.521 18.735 17.138 1.00 58.09 204 PHE A O 1
ATOM 1519 N N . ASN A 1 205 ? 14.048 18.981 19.306 1.00 57.09 205 ASN A N 1
ATOM 1520 C CA . ASN A 1 205 ? 14.623 20.317 19.145 1.00 57.09 205 ASN A CA 1
ATOM 1521 C C . ASN A 1 205 ? 15.848 20.303 18.219 1.00 57.09 205 ASN A C 1
ATOM 1523 O O . ASN A 1 205 ? 15.970 21.173 17.360 1.00 57.09 205 ASN A O 1
ATOM 1527 N N . ILE A 1 206 ? 16.718 19.293 18.314 1.00 58.09 206 ILE A N 1
ATOM 1528 C CA . ILE A 1 206 ? 17.867 19.111 17.417 1.00 58.09 206 ILE A CA 1
ATOM 1529 C C . ILE A 1 206 ? 17.398 18.864 15.978 1.00 58.09 206 ILE A C 1
ATOM 1531 O O . ILE A 1 206 ? 17.919 19.498 15.062 1.00 58.09 206 ILE A O 1
ATOM 1535 N N . ARG A 1 207 ? 16.381 18.020 15.747 1.00 60.47 207 ARG A N 1
ATOM 1536 C CA . ARG A 1 207 ? 15.804 17.801 14.407 1.00 60.47 207 ARG A CA 1
ATOM 1537 C C . ARG A 1 207 ? 15.207 19.090 13.833 1.00 60.47 207 ARG A C 1
ATOM 1539 O O . ARG A 1 207 ? 15.474 19.403 12.675 1.00 60.47 207 ARG A O 1
ATOM 1546 N N . GLN A 1 208 ? 14.478 19.871 14.632 1.00 56.53 208 GLN A N 1
ATOM 1547 C CA . GLN A 1 208 ? 13.934 21.175 14.223 1.00 56.53 208 GLN A CA 1
ATOM 1548 C C . GLN A 1 208 ? 15.044 22.191 13.896 1.00 56.53 208 GLN A C 1
ATOM 1550 O O . GLN A 1 208 ? 14.968 22.900 12.890 1.00 56.53 208 GLN A O 1
ATOM 1555 N N . ILE A 1 209 ? 16.110 22.234 14.701 1.00 65.38 209 ILE A N 1
ATOM 1556 C CA . ILE A 1 209 ? 17.282 23.092 14.475 1.00 65.38 209 ILE A CA 1
ATOM 1557 C C . ILE A 1 209 ? 18.026 22.679 13.196 1.00 65.38 209 ILE A C 1
ATOM 1559 O O . ILE A 1 209 ? 18.379 23.547 12.398 1.00 65.38 209 ILE A O 1
ATOM 1563 N N . ILE A 1 210 ? 18.210 21.376 12.951 1.00 67.56 210 ILE A N 1
ATOM 1564 C CA . ILE A 1 210 ? 18.836 20.853 11.727 1.00 67.56 210 ILE A CA 1
ATOM 1565 C C . ILE A 1 210 ? 18.000 21.216 10.496 1.00 67.56 210 ILE A C 1
ATOM 1567 O O . ILE A 1 210 ? 18.559 21.717 9.524 1.00 67.56 210 ILE A O 1
ATOM 1571 N N . GLN A 1 211 ? 16.675 21.039 10.531 1.00 61.78 211 GLN A N 1
ATOM 1572 C CA . GLN A 1 211 ? 15.799 21.419 9.414 1.00 61.78 211 GLN A CA 1
ATOM 1573 C C . GLN A 1 211 ? 15.875 22.926 9.117 1.00 61.78 211 GLN A C 1
ATOM 1575 O O . GLN A 1 211 ? 15.999 23.325 7.956 1.00 61.78 211 GLN A O 1
ATOM 1580 N N . LYS A 1 212 ? 15.906 23.775 10.155 1.00 68.75 212 LYS A N 1
ATOM 1581 C CA . LYS A 1 212 ? 16.114 25.224 9.994 1.00 68.75 212 LYS A CA 1
ATOM 1582 C C . LYS A 1 212 ? 17.493 25.568 9.420 1.00 68.75 212 LYS A C 1
ATOM 1584 O O . LYS A 1 212 ? 17.579 26.427 8.546 1.00 68.75 212 LYS A O 1
ATOM 1589 N N . LEU A 1 213 ? 18.560 24.896 9.859 1.00 60.34 213 LEU A N 1
ATOM 1590 C CA . LEU A 1 213 ? 19.919 25.074 9.329 1.00 60.34 213 LEU A CA 1
ATOM 1591 C C . LEU A 1 213 ? 20.033 24.634 7.865 1.00 60.34 213 LEU A C 1
ATOM 1593 O O . LEU A 1 213 ? 20.635 25.347 7.068 1.00 60.34 213 LEU A O 1
ATOM 1597 N N . VAL A 1 214 ? 19.418 23.511 7.485 1.00 69.62 214 VAL A N 1
ATOM 1598 C CA . VAL A 1 214 ? 19.367 23.044 6.089 1.00 69.62 214 VAL A CA 1
ATOM 1599 C C . VAL A 1 214 ? 18.632 24.057 5.205 1.00 69.62 214 VAL A C 1
ATOM 1601 O O . VAL A 1 214 ? 19.122 24.392 4.125 1.00 69.62 214 VAL A O 1
ATOM 1604 N N . GLY A 1 215 ? 17.510 24.610 5.679 1.00 70.00 215 GLY A N 1
ATOM 1605 C CA . GLY A 1 215 ? 16.798 25.695 4.999 1.00 70.00 215 GLY A CA 1
ATOM 1606 C C . GLY A 1 215 ? 17.639 26.969 4.860 1.00 70.00 215 GLY A C 1
ATOM 1607 O O . GLY A 1 215 ? 17.697 27.557 3.781 1.00 70.00 215 GLY A O 1
ATOM 1608 N N . LEU A 1 216 ? 18.361 27.362 5.915 1.00 68.81 216 LEU A N 1
ATO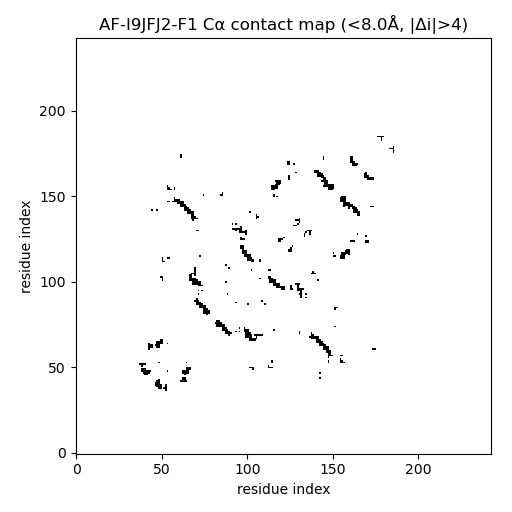M 1609 C CA . LEU A 1 216 ? 19.243 28.531 5.893 1.00 68.81 216 LEU A CA 1
ATOM 1610 C C . LEU A 1 216 ? 20.432 28.340 4.938 1.00 68.81 216 LEU A C 1
ATOM 1612 O O . LEU A 1 216 ? 20.772 29.258 4.201 1.00 68.81 216 LEU A O 1
ATOM 1616 N N . ILE A 1 217 ? 21.028 27.145 4.887 1.00 66.88 217 ILE A N 1
ATOM 1617 C CA . ILE A 1 217 ? 22.094 26.804 3.930 1.00 66.88 217 ILE A CA 1
ATOM 1618 C C . ILE A 1 217 ? 21.571 26.869 2.489 1.00 66.88 217 ILE A C 1
ATOM 1620 O O . ILE A 1 217 ? 22.278 27.345 1.601 1.00 66.88 217 ILE A O 1
ATOM 1624 N N . ARG A 1 218 ? 20.332 26.422 2.247 1.00 68.56 218 ARG A N 1
ATOM 1625 C CA . ARG A 1 218 ? 19.684 26.513 0.932 1.00 68.56 218 ARG A CA 1
ATOM 1626 C C . ARG A 1 218 ? 19.467 27.970 0.510 1.00 68.56 218 ARG A C 1
ATOM 1628 O O . ARG A 1 218 ? 19.851 28.328 -0.598 1.00 68.56 218 ARG A O 1
ATOM 1635 N N . LEU A 1 219 ? 18.970 28.811 1.418 1.00 67.94 219 LEU A N 1
ATOM 1636 C CA . LEU A 1 219 ? 18.819 30.256 1.200 1.00 67.94 219 LEU A CA 1
ATOM 1637 C C . LEU A 1 219 ? 20.166 30.956 0.971 1.00 67.94 219 LEU A C 1
ATOM 1639 O O . LEU A 1 219 ? 20.286 31.780 0.072 1.00 67.94 219 LEU A O 1
ATOM 1643 N N . LEU A 1 220 ? 21.206 30.610 1.735 1.00 64.50 220 LEU A N 1
ATOM 1644 C CA . LEU A 1 220 ? 22.550 31.168 1.550 1.00 64.50 220 LEU A CA 1
ATOM 1645 C C . LEU A 1 220 ? 23.158 30.765 0.199 1.00 64.50 220 LEU A C 1
ATOM 1647 O O . LEU A 1 220 ? 23.783 31.602 -0.451 1.00 64.50 220 LEU A O 1
ATOM 1651 N N . LYS A 1 221 ? 22.934 29.525 -0.262 1.00 65.81 221 LYS A N 1
ATOM 1652 C CA . LYS A 1 221 ? 23.321 29.090 -1.614 1.00 65.81 221 LYS A CA 1
ATOM 1653 C C . LYS A 1 221 ? 22.565 29.847 -2.705 1.00 65.81 221 LYS A C 1
ATOM 1655 O O . LYS A 1 221 ? 23.188 30.237 -3.685 1.00 65.81 221 LYS A O 1
ATOM 1660 N N . GLU A 1 222 ? 21.264 30.083 -2.542 1.00 71.94 222 GLU A N 1
ATOM 1661 C CA . GLU A 1 222 ? 20.472 30.884 -3.487 1.00 71.94 222 GLU A CA 1
ATOM 1662 C C . GLU A 1 222 ? 20.927 32.352 -3.524 1.00 71.94 222 GLU A C 1
ATOM 1664 O O . GLU A 1 222 ? 21.015 32.939 -4.602 1.00 71.94 222 GLU A O 1
ATOM 1669 N N . ILE A 1 223 ? 21.306 32.932 -2.380 1.00 69.81 223 ILE A N 1
ATOM 1670 C CA . ILE A 1 223 ? 21.862 34.293 -2.298 1.00 69.81 223 ILE A CA 1
ATOM 1671 C C . ILE A 1 223 ? 23.237 34.380 -2.976 1.00 69.81 223 ILE A C 1
ATOM 1673 O O . ILE A 1 223 ? 23.482 35.318 -3.735 1.00 69.81 223 ILE A O 1
ATOM 1677 N N . GLU A 1 224 ? 24.140 33.427 -2.727 1.00 69.75 224 GLU A N 1
ATOM 1678 C CA . GLU A 1 224 ? 25.441 33.346 -3.411 1.00 69.75 224 GLU A CA 1
ATOM 1679 C C . GLU A 1 224 ? 25.258 33.191 -4.928 1.00 69.75 224 GLU A C 1
ATOM 1681 O O . GLU A 1 224 ? 25.865 33.929 -5.705 1.00 69.75 224 GLU A O 1
ATOM 1686 N N . PHE A 1 225 ? 24.349 32.310 -5.359 1.00 67.94 225 PHE A N 1
ATOM 1687 C CA . PHE A 1 225 ? 24.030 32.126 -6.775 1.00 67.94 225 PHE A CA 1
ATOM 1688 C C . PHE A 1 225 ? 23.446 33.402 -7.399 1.00 67.94 225 PHE A C 1
ATOM 1690 O O . PHE A 1 225 ? 23.844 33.795 -8.495 1.00 67.94 225 PHE A O 1
ATOM 1697 N N . GLY A 1 226 ? 22.573 34.109 -6.675 1.00 68.81 226 GLY A N 1
ATOM 1698 C CA . GLY A 1 226 ? 22.020 35.399 -7.086 1.00 68.81 226 GLY A CA 1
ATOM 1699 C C . GLY A 1 226 ? 23.079 36.497 -7.228 1.00 68.81 226 GLY A C 1
ATOM 1700 O O . GLY A 1 226 ? 23.030 37.269 -8.184 1.00 68.81 226 GLY A O 1
ATOM 1701 N N . LYS A 1 227 ? 24.080 36.550 -6.338 1.00 72.50 227 LYS A N 1
ATOM 1702 C CA . LYS A 1 227 ? 25.210 37.495 -6.441 1.00 72.50 227 LYS A CA 1
ATOM 1703 C C . LYS A 1 227 ? 26.103 37.197 -7.644 1.00 72.50 227 LYS A C 1
ATOM 1705 O O . LYS A 1 227 ? 26.490 38.128 -8.350 1.00 72.50 227 LYS A O 1
ATOM 1710 N N . VAL A 1 228 ? 26.401 35.921 -7.896 1.00 72.62 228 VAL A N 1
ATOM 1711 C CA . VAL A 1 228 ? 27.173 35.487 -9.071 1.00 72.62 228 VAL A CA 1
ATOM 1712 C C . VAL A 1 228 ? 26.416 35.825 -10.355 1.00 72.62 228 VAL A C 1
ATOM 1714 O O . VAL A 1 228 ? 26.988 36.432 -11.260 1.00 72.62 228 VAL A O 1
ATOM 1717 N N . LEU A 1 229 ? 25.114 35.535 -10.407 1.00 71.56 229 LEU A N 1
ATOM 1718 C CA . LEU A 1 229 ? 24.258 35.873 -11.542 1.00 71.56 229 LEU A CA 1
ATOM 1719 C C . LEU A 1 229 ? 24.179 37.392 -11.762 1.00 71.56 229 LEU A C 1
ATOM 1721 O O . LEU A 1 229 ? 24.292 37.849 -12.894 1.00 71.56 229 LEU A O 1
ATOM 1725 N N . PHE A 1 230 ? 24.065 38.187 -10.696 1.00 73.00 230 PHE A N 1
ATOM 1726 C CA . PHE A 1 230 ? 24.062 39.649 -10.782 1.00 73.00 230 PHE A CA 1
ATOM 1727 C C . PHE A 1 230 ? 25.401 40.212 -11.282 1.00 73.00 230 PHE A C 1
ATOM 1729 O O . PHE A 1 230 ? 25.406 41.120 -12.112 1.00 73.00 230 PHE A O 1
ATOM 1736 N N . MET A 1 231 ? 26.542 39.669 -10.835 1.00 71.56 231 MET A N 1
ATOM 1737 C CA . MET A 1 231 ? 27.859 40.045 -11.367 1.00 71.56 231 MET A CA 1
ATOM 1738 C C . MET A 1 231 ? 27.986 39.715 -12.854 1.00 71.56 231 MET A C 1
ATOM 1740 O O . MET A 1 231 ? 28.462 40.554 -13.616 1.00 71.56 231 MET A O 1
ATOM 1744 N N . ILE A 1 232 ? 27.533 38.530 -13.269 1.00 75.88 232 ILE A N 1
ATOM 1745 C CA . ILE A 1 232 ? 27.543 38.109 -14.674 1.00 75.88 232 ILE A CA 1
ATOM 1746 C C . ILE A 1 232 ? 26.657 39.037 -15.513 1.00 75.88 232 ILE A C 1
ATOM 1748 O O . ILE A 1 232 ? 27.121 39.577 -16.514 1.00 75.88 232 ILE A O 1
ATOM 1752 N N . LEU A 1 233 ? 25.423 39.301 -15.076 1.00 77.44 233 LEU A N 1
ATOM 1753 C CA . LEU A 1 233 ? 24.490 40.194 -15.769 1.00 77.44 233 LEU A CA 1
ATOM 1754 C C . LEU A 1 233 ? 25.017 41.633 -15.854 1.00 77.44 233 LEU A C 1
ATOM 1756 O O . LEU A 1 233 ? 24.914 42.259 -16.906 1.00 77.44 233 LEU A O 1
ATOM 1760 N N . LYS A 1 234 ? 25.641 42.149 -14.789 1.00 76.75 234 LYS A N 1
ATOM 1761 C CA . LYS A 1 234 ? 26.276 43.474 -14.793 1.00 76.75 234 LYS A CA 1
ATOM 1762 C C . LYS A 1 234 ? 27.439 43.544 -15.784 1.00 76.75 234 LYS A C 1
ATOM 1764 O O . LYS A 1 234 ? 27.590 44.556 -16.461 1.00 76.75 234 LYS A O 1
ATOM 1769 N N . ASN A 1 235 ? 28.250 42.490 -15.873 1.00 74.88 235 ASN A N 1
ATOM 1770 C CA . ASN A 1 235 ? 29.389 42.447 -16.788 1.00 74.88 235 ASN A CA 1
ATOM 1771 C C . ASN A 1 235 ? 28.931 42.348 -18.253 1.00 74.88 235 ASN A C 1
ATOM 1773 O O . ASN A 1 235 ? 29.465 43.043 -19.111 1.00 74.88 235 ASN A O 1
ATOM 1777 N N . ILE A 1 236 ? 27.881 41.564 -18.526 1.00 77.06 236 ILE A N 1
ATOM 1778 C CA . ILE A 1 236 ? 27.236 41.490 -19.847 1.00 77.06 236 ILE A CA 1
ATOM 1779 C C . ILE A 1 236 ? 26.647 42.853 -20.243 1.00 77.06 236 ILE A C 1
ATOM 1781 O O . ILE A 1 236 ? 26.878 43.324 -21.354 1.00 77.06 236 ILE A O 1
ATOM 1785 N N . TRP A 1 237 ? 25.958 43.533 -19.323 1.00 71.94 237 TRP A N 1
ATOM 1786 C CA . TRP A 1 237 ? 25.382 44.857 -19.578 1.00 71.94 237 TRP A CA 1
ATOM 1787 C C . TRP A 1 237 ? 26.448 45.941 -19.822 1.00 71.94 237 TRP A C 1
ATOM 1789 O O . TRP A 1 237 ? 26.253 46.819 -20.655 1.00 71.94 237 TRP A O 1
ATOM 1799 N N . GLN A 1 238 ? 27.600 45.875 -19.143 1.00 68.69 238 GLN A N 1
ATOM 1800 C CA . GLN A 1 238 ? 28.735 46.774 -19.402 1.00 68.69 238 GLN A CA 1
ATOM 1801 C C . GLN A 1 238 ? 29.383 46.534 -20.773 1.00 68.69 238 GLN A C 1
ATOM 1803 O O . GLN A 1 238 ? 29.817 47.493 -21.404 1.00 68.69 238 GLN A O 1
ATOM 1808 N N . LEU A 1 239 ? 29.419 45.288 -21.254 1.00 70.19 239 LEU A N 1
ATOM 1809 C CA . LEU A 1 239 ? 29.948 44.958 -22.581 1.00 70.19 239 LEU A CA 1
ATOM 1810 C C . LEU A 1 239 ? 29.040 45.466 -23.714 1.00 70.19 239 LEU A C 1
ATOM 1812 O O . LEU A 1 239 ? 29.557 45.952 -24.710 1.00 70.19 239 LEU A O 1
ATOM 1816 N N . GLN A 1 240 ? 27.714 45.456 -23.536 1.00 67.75 240 GLN A N 1
ATOM 1817 C CA . GLN A 1 240 ? 26.759 46.016 -24.512 1.00 67.75 240 GLN A CA 1
ATOM 1818 C C . GLN A 1 240 ? 26.740 47.553 -24.584 1.00 67.75 240 GLN A C 1
ATOM 1820 O O . GLN A 1 240 ? 26.134 48.103 -25.494 1.00 67.75 240 GLN A O 1
ATOM 1825 N N . LEU A 1 241 ? 27.362 48.254 -23.629 1.00 66.62 241 LEU A N 1
ATOM 182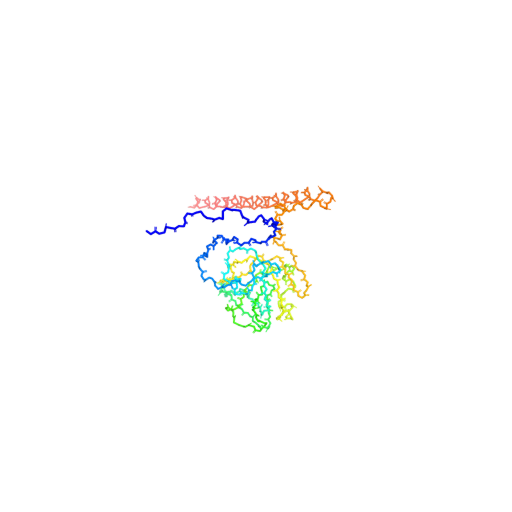6 C CA . LEU A 1 241 ? 27.488 49.719 -23.633 1.00 66.62 241 LEU A CA 1
ATOM 1827 C C . LEU A 1 241 ? 28.811 50.215 -24.241 1.00 66.62 241 LEU A C 1
ATOM 1829 O O . LEU A 1 241 ? 29.009 51.426 -24.338 1.00 66.62 241 LEU A O 1
ATOM 1833 N N . MET A 1 242 ? 29.729 49.305 -24.588 1.00 58.16 242 MET A N 1
ATOM 1834 C CA . MET A 1 242 ? 31.020 49.622 -25.217 1.00 58.16 242 MET A CA 1
ATOM 1835 C C . MET A 1 242 ? 31.071 49.299 -26.723 1.00 58.16 242 MET A C 1
ATOM 1837 O O . MET A 1 242 ? 32.128 49.470 -27.332 1.00 58.16 242 MET A O 1
ATOM 1841 N N . GLU A 1 243 ? 29.949 48.879 -27.313 1.00 50.56 243 GLU A N 1
ATOM 1842 C CA . GLU A 1 243 ? 29.688 48.829 -28.765 1.00 50.56 243 GLU A CA 1
ATOM 1843 C C . GLU A 1 243 ? 28.702 49.939 -29.156 1.00 50.56 243 GLU A C 1
ATOM 1845 O O . GLU A 1 243 ? 28.874 50.510 -30.258 1.00 50.56 243 GLU A O 1
#

InterPro domains:
  IPR045939 Endonuclease YhcR, N-terminal domain [PF19886] (49-165)